Protein AF-A0A166T3J0-F1 (afdb_monomer_lite)

Structure (mmCIF, N/CA/C/O backbone):
data_AF-A0A166T3J0-F1
#
_entry.id   AF-A0A166T3J0-F1
#
loop_
_atom_site.group_PDB
_atom_site.id
_atom_site.type_symbol
_atom_site.label_atom_id
_atom_site.label_alt_id
_atom_site.label_comp_id
_atom_site.label_asym_id
_atom_site.label_entity_id
_atom_site.label_seq_id
_atom_site.pdbx_PDB_ins_code
_atom_site.Cartn_x
_atom_site.Cartn_y
_atom_site.Cartn_z
_atom_site.occupancy
_atom_site.B_iso_or_equiv
_atom_site.auth_seq_id
_atom_site.auth_comp_id
_atom_site.auth_asym_id
_atom_site.auth_atom_id
_atom_site.pdbx_PDB_model_num
ATOM 1 N N . MET A 1 1 ? 32.969 18.635 9.266 1.00 43.31 1 MET A N 1
ATOM 2 C CA . MET A 1 1 ? 31.568 18.298 8.944 1.00 43.31 1 MET A CA 1
ATOM 3 C C . MET A 1 1 ? 30.805 18.310 10.250 1.00 43.31 1 MET A C 1
ATOM 5 O O . MET A 1 1 ? 31.279 17.689 11.194 1.00 43.31 1 MET A O 1
ATOM 9 N N . ALA A 1 2 ? 29.723 19.075 10.344 1.00 41.41 2 ALA A N 1
ATOM 10 C CA . ALA A 1 2 ? 28.859 19.039 11.518 1.00 41.41 2 ALA A CA 1
ATOM 11 C C . ALA A 1 2 ? 28.026 17.749 11.461 1.00 41.41 2 ALA A C 1
ATOM 13 O O . ALA A 1 2 ? 27.486 17.418 10.405 1.00 41.41 2 ALA A O 1
ATOM 14 N N . ALA A 1 3 ? 27.984 16.993 12.558 1.00 56.16 3 ALA A N 1
ATOM 15 C CA . ALA A 1 3 ? 27.123 15.824 12.662 1.00 56.16 3 ALA A CA 1
ATOM 16 C C . ALA A 1 3 ? 25.690 16.313 12.911 1.00 56.16 3 ALA A C 1
ATOM 18 O O . ALA A 1 3 ? 25.403 16.870 13.968 1.00 56.16 3 ALA A O 1
ATOM 19 N N . HIS A 1 4 ? 24.813 16.140 11.925 1.00 64.06 4 HIS A N 1
ATOM 20 C CA . HIS A 1 4 ? 23.382 16.389 12.060 1.00 64.06 4 HIS A CA 1
ATOM 21 C C . HIS A 1 4 ? 22.681 15.031 12.139 1.00 64.06 4 HIS A C 1
ATOM 23 O O . HIS A 1 4 ? 22.394 14.424 11.113 1.00 64.06 4 HIS A O 1
ATOM 29 N N . SER A 1 5 ? 22.469 14.525 13.355 1.00 60.34 5 SER A N 1
ATOM 30 C CA . SER A 1 5 ? 21.625 13.353 13.614 1.00 60.34 5 SER A CA 1
ATOM 31 C C . SER A 1 5 ? 20.429 13.782 14.457 1.00 60.34 5 SER A C 1
ATOM 33 O O . SER A 1 5 ? 20.613 14.370 15.526 1.00 60.34 5 SER A O 1
ATOM 35 N N . GLU A 1 6 ? 19.215 13.492 13.998 1.00 61.47 6 GLU A N 1
ATOM 36 C CA . GLU A 1 6 ? 17.994 13.753 14.759 1.00 61.47 6 GLU A CA 1
ATOM 37 C C . GLU A 1 6 ? 17.804 12.670 15.828 1.00 61.47 6 GLU A C 1
ATOM 39 O O . GLU A 1 6 ? 17.844 11.482 15.527 1.00 61.47 6 GLU A O 1
ATOM 44 N N 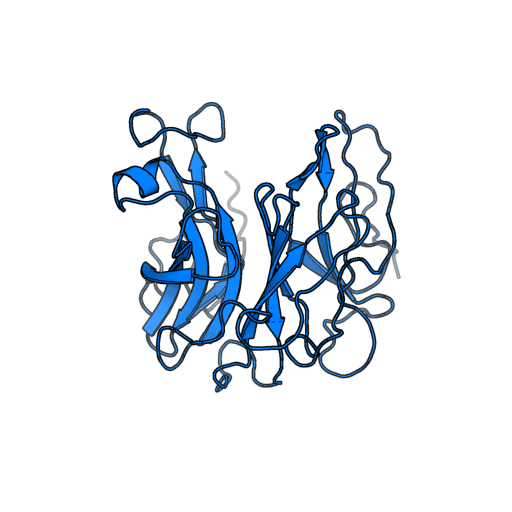. ILE A 1 7 ? 17.610 13.070 17.088 1.00 65.06 7 ILE A N 1
ATOM 45 C CA . ILE A 1 7 ? 17.487 12.141 18.233 1.00 65.06 7 ILE A CA 1
ATOM 46 C C . ILE A 1 7 ? 16.061 12.049 18.796 1.00 65.06 7 ILE A C 1
ATOM 48 O O . ILE A 1 7 ? 15.829 11.381 19.802 1.00 65.06 7 ILE A O 1
ATOM 52 N N . HIS A 1 8 ? 15.105 12.739 18.171 1.00 73.44 8 HIS A N 1
ATOM 53 C CA . HIS A 1 8 ? 13.709 12.803 18.622 1.00 73.44 8 HIS A CA 1
ATOM 54 C C . HIS A 1 8 ? 12.704 12.306 17.578 1.00 73.44 8 HIS A C 1
ATOM 56 O O . HIS A 1 8 ? 11.513 12.247 17.872 1.00 73.44 8 HIS A O 1
ATOM 62 N N . ASN A 1 9 ? 13.182 11.916 16.395 1.00 75.12 9 ASN A N 1
ATOM 63 C CA . ASN A 1 9 ? 12.365 11.403 15.304 1.00 75.12 9 ASN A CA 1
ATOM 64 C C . ASN A 1 9 ? 12.669 9.928 15.051 1.00 75.12 9 ASN A C 1
ATOM 66 O O . ASN A 1 9 ? 13.724 9.409 15.419 1.00 75.12 9 ASN A O 1
ATOM 70 N N . PHE A 1 10 ? 11.717 9.257 14.412 1.00 73.69 10 PHE A N 1
ATOM 71 C CA . PHE A 1 10 ? 11.919 7.910 13.912 1.00 73.69 10 PHE A CA 1
ATOM 72 C C . PHE A 1 10 ? 12.946 7.941 12.778 1.00 73.69 10 PHE A C 1
ATOM 74 O O . PHE A 1 10 ? 12.705 8.551 11.737 1.00 73.69 10 PHE A O 1
ATOM 81 N N . ILE A 1 11 ? 14.070 7.258 12.972 1.00 78.50 11 ILE A N 1
ATOM 82 C CA . ILE A 1 11 ? 15.118 7.106 11.967 1.00 78.50 11 ILE A CA 1
ATOM 83 C C . ILE A 1 11 ? 15.768 5.732 12.116 1.00 78.50 11 ILE A C 1
ATOM 85 O O . ILE A 1 11 ? 15.891 5.202 13.226 1.00 78.50 11 ILE A O 1
ATOM 89 N N . ALA A 1 12 ? 16.164 5.151 10.989 1.00 76.19 12 ALA A N 1
ATOM 90 C CA . ALA A 1 12 ? 16.927 3.924 10.925 1.00 76.19 12 ALA A CA 1
ATOM 91 C C . ALA A 1 12 ? 18.205 4.052 11.765 1.00 76.19 12 ALA A C 1
ATOM 93 O O . ALA A 1 12 ? 18.762 5.149 11.875 1.00 76.19 12 ALA A O 1
ATOM 94 N N . PRO A 1 13 ? 18.724 2.943 12.321 1.00 77.81 13 PRO A N 1
ATOM 95 C CA . PRO A 1 13 ? 19.975 2.973 13.076 1.00 77.81 13 PRO A CA 1
ATOM 96 C C . PRO A 1 13 ? 21.157 3.547 12.282 1.00 77.81 13 PRO A C 1
ATOM 98 O O . PRO A 1 13 ? 22.092 4.084 12.871 1.00 77.81 13 PRO A O 1
ATOM 101 N N . GLU A 1 14 ? 21.130 3.391 10.957 1.00 80.75 14 GLU A N 1
ATOM 102 C CA . GLU A 1 14 ? 22.138 3.843 10.002 1.00 80.75 14 GLU A CA 1
ATOM 103 C C . GLU A 1 14 ? 21.570 3.753 8.572 1.00 80.75 14 GLU A C 1
ATOM 105 O O . GLU A 1 14 ? 20.392 3.451 8.405 1.00 80.75 14 GLU A O 1
ATOM 110 N N . GLY A 1 15 ? 22.390 4.010 7.553 1.00 83.19 15 GLY A N 1
ATOM 111 C CA . GLY A 1 15 ? 22.077 3.687 6.159 1.00 83.19 15 GLY A CA 1
ATOM 112 C C . GLY A 1 15 ? 20.983 4.533 5.498 1.00 83.19 15 GLY A C 1
ATOM 113 O O . GLY A 1 15 ? 20.772 5.699 5.836 1.00 83.19 15 GLY A O 1
ATOM 114 N N . TRP A 1 16 ? 20.334 3.952 4.488 1.00 82.94 16 TRP A N 1
ATOM 115 C CA . TRP A 1 16 ? 19.323 4.598 3.655 1.00 82.94 16 TRP A CA 1
ATOM 116 C C . TRP A 1 16 ? 17.936 4.172 4.108 1.00 82.94 16 TRP A C 1
ATOM 118 O O . TRP A 1 16 ? 17.628 2.985 4.086 1.00 82.94 16 TRP A O 1
ATOM 128 N N . GLN A 1 17 ? 17.082 5.133 4.436 1.00 83.25 17 GLN A N 1
ATOM 129 C CA . GLN A 1 17 ? 15.675 4.910 4.744 1.00 83.25 17 GLN A CA 1
ATOM 130 C C . GLN A 1 17 ? 14.794 5.751 3.821 1.00 83.25 17 GLN A C 1
ATOM 132 O O . GLN A 1 17 ? 15.124 6.901 3.531 1.00 83.25 17 GLN A O 1
ATOM 137 N N . ASN A 1 18 ? 13.641 5.204 3.441 1.00 85.06 18 ASN A N 1
ATOM 138 C CA . ASN A 1 18 ? 12.547 5.963 2.840 1.00 85.06 18 ASN A CA 1
ATOM 139 C C . ASN A 1 18 ? 11.189 5.532 3.423 1.00 85.06 18 ASN A C 1
ATOM 141 O O . ASN A 1 18 ? 10.989 5.671 4.631 1.00 85.06 18 ASN A O 1
ATOM 145 N N . ASP A 1 19 ? 10.264 5.065 2.583 1.00 84.69 19 ASP A N 1
ATOM 146 C CA . ASP A 1 19 ? 8.836 4.947 2.866 1.00 84.69 19 ASP A CA 1
ATOM 147 C C . ASP A 1 19 ? 8.564 4.211 4.182 1.00 84.69 19 ASP A C 1
ATOM 149 O O . ASP A 1 19 ? 9.069 3.095 4.363 1.00 84.69 19 ASP A O 1
ATOM 153 N N . PRO A 1 20 ? 7.750 4.778 5.091 1.00 86.00 20 PRO A N 1
ATOM 154 C CA . PRO A 1 20 ? 7.140 3.985 6.144 1.00 86.00 20 PRO A CA 1
ATOM 155 C C . PRO A 1 20 ? 6.200 2.962 5.502 1.00 86.00 20 PRO A C 1
ATOM 157 O O . PRO A 1 20 ? 5.492 3.278 4.549 1.00 86.00 20 PRO A O 1
ATOM 160 N N . LYS A 1 21 ? 6.164 1.748 6.042 1.00 81.06 21 LYS A N 1
ATOM 161 C CA . LYS A 1 21 ? 5.290 0.676 5.560 1.00 81.06 21 LYS A CA 1
ATOM 162 C C . LYS A 1 21 ? 4.721 -0.128 6.718 1.00 81.06 21 LYS A C 1
ATOM 164 O O . LYS A 1 21 ? 5.228 -0.053 7.839 1.00 81.06 21 LYS A O 1
ATOM 169 N N . ALA A 1 22 ? 3.690 -0.926 6.440 1.00 82.50 22 ALA A N 1
ATOM 170 C CA . ALA A 1 22 ? 3.242 -2.009 7.318 1.00 82.50 22 ALA A CA 1
ATOM 171 C C . ALA A 1 22 ? 3.022 -1.606 8.790 1.00 82.50 22 ALA A C 1
ATOM 173 O O . ALA A 1 22 ? 3.333 -2.360 9.711 1.00 82.50 22 ALA A O 1
ATOM 174 N N . LEU A 1 23 ? 2.500 -0.401 9.020 1.00 84.25 23 LEU A N 1
ATOM 175 C CA . LEU A 1 23 ? 2.161 0.068 10.356 1.00 84.25 23 LEU A CA 1
ATOM 176 C C . LEU A 1 23 ? 0.935 -0.702 10.866 1.00 84.25 23 LEU A C 1
ATOM 178 O O . LEU A 1 23 ? -0.118 -0.662 10.232 1.00 84.25 23 LEU A O 1
ATOM 182 N N . TRP A 1 24 ? 1.032 -1.359 12.021 1.00 84.44 24 TRP A N 1
ATOM 183 C CA . TRP A 1 24 ? -0.136 -1.963 12.666 1.00 84.44 24 TRP A CA 1
ATOM 184 C C . TRP A 1 24 ? -0.027 -1.980 14.191 1.00 84.44 24 TRP A C 1
ATOM 186 O O . TRP A 1 24 ? 1.058 -1.937 14.766 1.00 84.44 24 TRP A O 1
ATOM 196 N N . GLN A 1 25 ? -1.168 -2.057 14.875 1.00 84.56 25 GLN A N 1
ATOM 197 C CA . GLN A 1 25 ? -1.206 -2.245 16.324 1.00 84.56 25 GLN A CA 1
ATOM 198 C C . GLN A 1 25 ? -1.252 -3.736 16.673 1.00 84.56 25 GLN A C 1
ATOM 200 O O . GLN A 1 25 ? -2.195 -4.431 16.297 1.00 84.56 25 GLN A O 1
ATOM 205 N N . LYS A 1 26 ? -0.248 -4.228 17.398 1.00 82.75 26 LYS A N 1
ATOM 206 C CA . LYS A 1 26 ? -0.155 -5.621 17.855 1.00 82.75 26 LYS A CA 1
ATOM 207 C C . LYS A 1 26 ? -1.166 -5.927 18.956 1.00 82.75 26 LYS A C 1
ATOM 209 O O . LYS A 1 26 ? -1.729 -5.024 19.580 1.00 82.75 26 LYS A O 1
ATOM 214 N N . SER A 1 27 ? -1.345 -7.215 19.245 1.00 86.69 27 SER A N 1
ATOM 215 C CA . SER A 1 27 ? -2.259 -7.691 20.296 1.00 86.69 27 SER A CA 1
ATOM 216 C C . SER A 1 27 ? -1.926 -7.136 21.692 1.00 86.69 27 SER A C 1
ATOM 218 O O . SER A 1 27 ? -2.824 -6.859 22.487 1.00 86.69 27 SER A O 1
ATOM 220 N N . ASP A 1 28 ? -0.645 -6.876 21.970 1.00 82.19 28 ASP A N 1
ATOM 221 C CA . ASP A 1 28 ? -0.156 -6.234 23.202 1.00 82.19 28 ASP A CA 1
ATOM 222 C C . ASP A 1 28 ? -0.351 -4.703 23.238 1.00 82.19 28 ASP A C 1
ATOM 224 O O . ASP A 1 28 ? 0.157 -4.033 24.138 1.00 82.19 28 ASP A O 1
ATOM 228 N N . ARG A 1 29 ? -1.086 -4.145 22.266 1.00 81.69 29 ARG A N 1
ATOM 229 C CA . ARG A 1 29 ? -1.343 -2.712 22.041 1.00 81.69 29 ARG A CA 1
ATOM 230 C C . ARG A 1 29 ? -0.134 -1.883 21.637 1.00 81.69 29 ARG A C 1
ATOM 232 O O . ARG A 1 29 ? -0.306 -0.680 21.420 1.00 81.69 29 ARG A O 1
ATOM 239 N N . SER A 1 30 ? 1.049 -2.482 21.514 1.00 77.31 30 SER A N 1
ATOM 240 C CA . SER A 1 30 ? 2.185 -1.762 20.955 1.00 77.31 30 SER A CA 1
ATOM 241 C C . SER A 1 30 ? 2.078 -1.665 19.438 1.00 77.31 30 SER A C 1
ATOM 243 O O . SER A 1 30 ? 1.537 -2.557 18.787 1.00 77.31 30 SER A O 1
ATOM 245 N N . PHE A 1 31 ? 2.575 -0.575 18.865 1.00 77.62 31 PHE A N 1
ATOM 246 C CA . PHE A 1 31 ? 2.599 -0.420 17.412 1.00 77.62 31 PHE A CA 1
ATOM 247 C C . PHE A 1 31 ? 3.849 -1.036 16.834 1.00 77.62 31 PHE A C 1
ATOM 249 O O . PHE A 1 31 ? 4.928 -0.737 17.333 1.00 77.62 31 PHE A O 1
ATOM 256 N N . HIS A 1 32 ? 3.650 -1.833 15.792 1.00 77.06 32 HIS A N 1
ATOM 257 C CA . HIS A 1 32 ? 4.629 -2.305 14.834 1.00 77.06 32 HIS A CA 1
ATOM 258 C C . HIS A 1 32 ? 4.722 -1.288 13.698 1.00 77.06 32 HIS A C 1
ATOM 260 O O . HIS A 1 32 ? 3.696 -0.957 13.112 1.00 77.06 32 HIS A O 1
ATOM 266 N N . ALA A 1 33 ? 5.914 -0.786 13.387 1.00 78.81 33 ALA A N 1
ATOM 267 C CA . ALA A 1 33 ? 6.133 0.150 12.285 1.00 78.81 33 ALA A CA 1
ATOM 268 C C . ALA A 1 33 ? 7.356 -0.286 11.489 1.00 78.81 33 ALA A C 1
ATOM 270 O O . ALA A 1 33 ? 8.406 -0.477 12.096 1.00 78.81 33 ALA A O 1
ATOM 271 N N . TRP A 1 34 ? 7.220 -0.409 10.169 1.00 79.75 34 TRP A N 1
ATOM 272 C CA . TRP A 1 34 ? 8.328 -0.683 9.261 1.00 79.75 34 TRP A CA 1
ATOM 273 C C . TRP A 1 34 ? 8.657 0.519 8.396 1.00 79.75 34 TRP A C 1
ATOM 275 O O . TRP A 1 34 ? 7.903 1.485 8.295 1.00 79.75 34 TRP A O 1
ATOM 285 N N . TYR A 1 35 ? 9.804 0.419 7.744 1.00 81.44 35 TYR A N 1
ATOM 286 C CA . TYR A 1 35 ? 10.274 1.360 6.750 1.00 81.44 35 TYR A CA 1
ATOM 287 C C . TYR A 1 35 ? 11.087 0.607 5.702 1.00 81.44 35 TYR A C 1
ATOM 289 O O . TYR A 1 35 ? 11.631 -0.463 5.981 1.00 81.44 35 TYR A O 1
ATOM 297 N N . GLN A 1 36 ? 11.163 1.142 4.490 1.00 83.19 36 GLN A N 1
ATOM 298 C CA . GLN A 1 36 ? 12.124 0.660 3.507 1.00 83.19 36 GLN A CA 1
ATOM 299 C C . GLN A 1 36 ? 13.535 1.060 3.960 1.00 83.19 36 GLN A C 1
ATOM 301 O O . GLN A 1 36 ? 13.795 2.241 4.196 1.00 83.19 36 GLN A O 1
ATOM 306 N N . PHE A 1 37 ? 14.430 0.081 4.118 1.00 80.44 37 PHE A N 1
ATOM 307 C CA . PHE A 1 37 ? 15.748 0.284 4.720 1.00 80.44 37 PHE A CA 1
ATOM 308 C C . PHE A 1 37 ? 16.859 -0.442 3.964 1.00 80.44 37 PHE A C 1
ATOM 310 O O . PHE A 1 37 ? 16.816 -1.659 3.894 1.00 80.44 37 PHE A O 1
ATOM 317 N N . ASN A 1 38 ? 17.884 0.261 3.487 1.00 78.81 38 ASN A N 1
ATOM 318 C CA . ASN A 1 38 ? 19.094 -0.337 2.926 1.00 78.81 38 ASN A CA 1
ATOM 319 C C . ASN A 1 38 ? 20.296 -0.074 3.859 1.00 78.81 38 ASN A C 1
ATOM 321 O O . ASN A 1 38 ? 20.820 1.048 3.886 1.00 78.81 38 ASN A O 1
ATOM 325 N N . PRO A 1 39 ? 20.723 -1.077 4.646 1.00 77.06 39 PRO A N 1
ATOM 326 C CA . PRO A 1 39 ? 21.765 -0.920 5.651 1.00 77.06 39 PRO A CA 1
ATOM 327 C C . PRO A 1 39 ? 23.122 -0.731 4.988 1.00 77.06 39 PRO A C 1
ATOM 329 O O . PRO A 1 39 ? 23.385 -1.266 3.913 1.00 77.06 39 PRO A O 1
ATOM 332 N N . GLN A 1 40 ? 24.021 -0.022 5.659 1.00 81.44 40 GLN A N 1
ATOM 333 C CA . GLN A 1 40 ? 25.409 0.209 5.251 1.00 81.44 40 GLN A CA 1
ATOM 334 C C . GLN A 1 40 ? 25.567 0.953 3.917 1.00 81.44 40 GLN A C 1
ATOM 336 O O . GLN A 1 40 ? 26.663 1.020 3.358 1.00 81.44 40 GLN A O 1
ATOM 341 N N . HIS A 1 41 ? 24.489 1.556 3.420 1.00 79.25 41 HIS A N 1
ATOM 342 C CA . HIS A 1 41 ? 24.450 2.285 2.163 1.00 79.25 41 HIS A CA 1
ATOM 343 C C . HIS A 1 41 ? 23.675 3.584 2.337 1.00 79.25 41 HIS A C 1
ATOM 345 O O . HIS A 1 41 ? 22.737 3.655 3.112 1.00 79.25 41 HIS A O 1
ATOM 351 N N . THR A 1 42 ? 24.049 4.627 1.605 1.00 82.69 42 THR A N 1
ATOM 352 C CA . THR A 1 42 ? 23.431 5.964 1.709 1.00 82.69 42 THR A CA 1
ATOM 353 C C . THR A 1 42 ? 22.565 6.312 0.506 1.00 82.69 42 THR A C 1
ATOM 355 O O . THR A 1 42 ? 22.194 7.467 0.309 1.00 82.69 42 THR A O 1
ATOM 358 N N . GLN A 1 43 ? 22.300 5.329 -0.345 1.00 78.38 43 GLN A N 1
ATOM 359 C CA . GLN A 1 43 ? 21.511 5.472 -1.553 1.00 78.38 43 GLN A CA 1
ATOM 360 C C . GLN A 1 43 ? 20.505 4.338 -1.615 1.00 78.38 43 GLN A C 1
ATOM 362 O O . GLN A 1 43 ? 20.754 3.226 -1.132 1.00 78.38 43 GLN A O 1
ATOM 367 N N . TYR A 1 44 ? 19.409 4.611 -2.306 1.00 66.62 44 TYR A N 1
ATOM 368 C CA . TYR A 1 44 ? 18.591 3.555 -2.857 1.00 66.62 44 TYR A CA 1
ATOM 369 C C . TYR A 1 44 ? 19.459 2.711 -3.804 1.00 66.62 44 TYR A C 1
ATOM 371 O O . TYR A 1 44 ? 19.958 3.218 -4.811 1.00 66.62 44 TYR A O 1
ATOM 379 N N . ILE A 1 45 ? 19.705 1.439 -3.477 1.00 56.31 45 ILE A N 1
ATOM 380 C CA . ILE A 1 45 ? 20.499 0.563 -4.345 1.00 56.31 45 ILE A CA 1
ATOM 381 C C . ILE A 1 45 ? 19.576 -0.242 -5.240 1.00 56.31 45 ILE A C 1
ATOM 383 O O . ILE A 1 45 ? 18.903 -1.177 -4.819 1.00 56.31 45 ILE A O 1
ATOM 387 N N . HIS A 1 46 ? 19.666 0.064 -6.529 1.00 47.62 46 HIS A N 1
ATOM 388 C CA . HIS A 1 46 ? 19.425 -0.903 -7.582 1.00 47.62 46 HIS A CA 1
ATOM 389 C C . HIS A 1 46 ? 20.715 -1.731 -7.750 1.00 47.62 46 HIS A C 1
ATOM 391 O O . HIS A 1 46 ? 21.787 -1.159 -7.919 1.00 47.62 46 HIS A O 1
ATOM 397 N N . PHE A 1 47 ? 20.603 -3.063 -7.780 1.00 39.41 47 PHE A N 1
ATOM 398 C CA . PHE A 1 47 ? 21.664 -4.041 -8.097 1.00 39.41 47 PHE A CA 1
ATOM 399 C C . PHE A 1 47 ? 22.591 -4.511 -6.960 1.00 39.41 47 PHE A C 1
ATOM 401 O O . PHE A 1 47 ? 23.639 -3.943 -6.690 1.00 39.41 47 PHE A O 1
ATOM 408 N N . ARG A 1 48 ? 22.296 -5.748 -6.539 1.00 29.62 48 ARG A N 1
ATOM 409 C CA . ARG A 1 48 ? 23.180 -6.732 -5.895 1.00 29.62 48 ARG A CA 1
ATOM 410 C C . ARG A 1 48 ? 23.494 -6.463 -4.427 1.00 29.62 48 ARG A C 1
ATOM 412 O O . ARG A 1 48 ? 24.128 -5.489 -4.070 1.00 29.62 48 ARG A O 1
ATOM 419 N N . SER A 1 49 ? 23.147 -7.472 -3.631 1.00 26.95 49 SER A N 1
ATOM 420 C CA . SER A 1 49 ? 23.358 -7.609 -2.193 1.00 26.95 49 SER A CA 1
ATOM 421 C C . SER A 1 49 ? 22.485 -6.711 -1.328 1.00 26.95 49 SER A C 1
ATOM 423 O O . SER A 1 49 ? 22.618 -5.500 -1.331 1.00 26.95 49 SER A O 1
ATOM 425 N N . LYS A 1 50 ? 21.661 -7.361 -0.505 1.00 29.88 50 LYS A N 1
ATOM 426 C CA . LYS A 1 50 ? 21.565 -6.914 0.873 1.00 29.88 50 LYS A CA 1
ATOM 427 C C . LYS A 1 50 ? 20.420 -5.943 1.144 1.00 29.88 50 LYS A C 1
ATOM 429 O O . LYS A 1 50 ? 20.704 -4.782 1.358 1.00 29.88 50 LYS A O 1
ATOM 434 N N . LEU A 1 51 ? 19.208 -6.482 1.320 1.00 35.56 51 LEU A N 1
ATOM 435 C CA . LEU A 1 51 ? 18.310 -6.022 2.384 1.00 35.56 51 LEU A CA 1
ATOM 436 C C . LEU A 1 51 ? 17.589 -4.681 2.120 1.00 35.56 51 LEU A C 1
ATOM 438 O O . LEU A 1 51 ? 18.128 -3.622 2.388 1.00 35.56 51 LEU A O 1
ATOM 442 N N . ILE A 1 52 ? 16.324 -4.747 1.665 1.00 38.44 52 ILE A N 1
ATOM 443 C 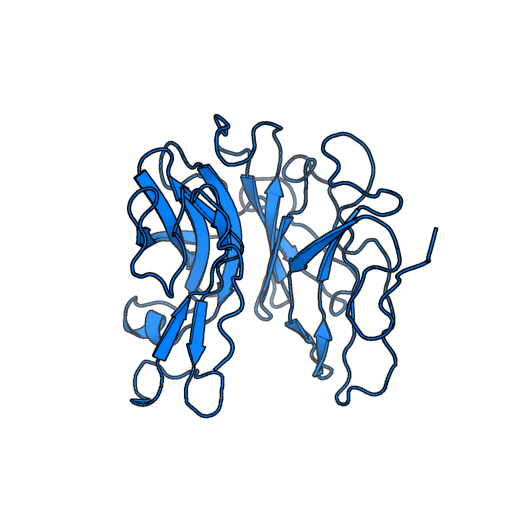CA . ILE A 1 52 ? 15.305 -3.893 2.288 1.00 38.44 52 ILE A CA 1
ATOM 444 C C . ILE A 1 52 ? 14.987 -4.601 3.593 1.00 38.44 52 ILE A C 1
ATOM 446 O O . ILE A 1 52 ? 14.418 -5.689 3.569 1.00 38.44 52 ILE A O 1
ATOM 450 N N . ILE A 1 53 ? 15.475 -4.055 4.692 1.00 35.97 53 ILE A N 1
ATOM 451 C CA . ILE A 1 53 ? 15.227 -4.576 6.026 1.00 35.97 53 ILE A CA 1
ATOM 452 C C . ILE A 1 53 ? 13.966 -3.957 6.572 1.00 35.97 53 ILE A C 1
ATOM 454 O O . ILE A 1 53 ? 13.700 -2.772 6.428 1.00 35.97 53 ILE A O 1
ATOM 458 N N . GLU A 1 54 ? 13.267 -4.758 7.334 1.00 35.00 54 GLU A N 1
ATOM 459 C CA . GLU A 1 54 ? 12.236 -4.315 8.235 1.00 35.00 54 GLU A CA 1
ATOM 460 C C . GLU A 1 54 ? 12.813 -4.050 9.621 1.00 35.00 54 GLU A C 1
ATOM 462 O O . GLU A 1 54 ? 13.295 -4.962 10.287 1.00 35.00 54 GLU A O 1
ATOM 467 N N . GLY A 1 55 ? 12.830 -2.784 10.034 1.00 34.16 55 GLY A N 1
ATOM 468 C CA . GLY A 1 55 ? 13.085 -2.433 11.425 1.00 34.16 55 GLY A CA 1
ATOM 469 C C . GLY A 1 55 ? 11.762 -2.392 12.172 1.00 34.16 55 GLY A C 1
ATOM 470 O O . GLY A 1 55 ? 10.941 -1.536 11.872 1.00 34.16 55 GLY A O 1
ATOM 471 N N . LEU A 1 56 ? 11.551 -3.297 13.126 1.00 36.81 56 LEU A N 1
ATOM 472 C CA . LEU A 1 56 ? 10.371 -3.325 13.993 1.00 36.81 56 LEU A CA 1
ATOM 473 C C . LEU A 1 56 ? 10.528 -2.322 15.144 1.00 36.81 56 LEU A C 1
ATOM 475 O O . LEU A 1 56 ? 11.495 -2.365 15.909 1.00 36.81 56 LEU A O 1
ATOM 479 N N . PHE A 1 57 ? 9.520 -1.466 15.303 1.00 41.31 57 PHE A N 1
ATOM 480 C CA . PHE A 1 57 ? 9.292 -0.675 16.512 1.00 41.31 57 PHE A CA 1
ATOM 481 C C . PHE A 1 57 ? 8.214 -1.328 17.368 1.00 41.31 57 PHE A C 1
ATOM 483 O O . PHE A 1 57 ? 7.257 -1.864 16.832 1.00 41.31 57 PHE A O 1
ATOM 490 N N . ARG A 1 58 ? 8.334 -1.244 18.697 1.00 35.44 58 ARG A N 1
ATOM 491 C CA . ARG A 1 58 ? 7.204 -1.411 19.623 1.00 35.44 58 ARG A CA 1
ATOM 492 C C . ARG A 1 58 ? 6.953 -0.079 20.308 1.00 35.44 58 ARG A C 1
ATOM 494 O O . ARG A 1 58 ? 7.712 0.298 21.195 1.00 35.44 58 ARG A O 1
ATOM 501 N N . VAL A 1 59 ? 5.890 0.628 19.935 1.00 35.97 59 VAL A N 1
ATOM 502 C CA . VAL A 1 59 ? 5.449 1.810 20.698 1.00 35.97 59 VAL A CA 1
ATOM 503 C C . VAL A 1 59 ? 4.463 1.354 21.766 1.00 35.97 59 VAL A C 1
ATOM 505 O O . VAL A 1 59 ? 3.296 1.135 21.459 1.00 35.97 59 VAL A O 1
ATOM 508 N N . GLY A 1 60 ? 4.920 1.167 23.007 1.00 28.95 60 GLY A N 1
ATOM 509 C CA . GLY A 1 60 ? 4.021 1.052 24.161 1.00 28.95 60 GLY A CA 1
ATOM 510 C C . GLY A 1 60 ? 3.270 2.367 24.393 1.00 28.95 60 GLY A C 1
ATOM 511 O O . GLY A 1 60 ? 3.757 3.431 24.011 1.00 28.95 60 GLY A O 1
ATOM 512 N N . GLN A 1 61 ? 2.074 2.316 24.993 1.00 33.25 61 GLN A N 1
ATOM 513 C CA . GLN A 1 61 ? 1.370 3.541 25.386 1.00 33.25 61 GLN A CA 1
ATOM 514 C C . GLN A 1 61 ? 2.309 4.415 26.229 1.00 33.25 61 GLN A C 1
ATOM 516 O O . GLN A 1 61 ? 2.900 3.928 27.188 1.00 33.25 61 GLN A O 1
ATOM 521 N N . HIS A 1 62 ? 2.381 5.697 25.865 1.00 32.91 62 HIS A N 1
ATOM 522 C CA . HIS A 1 62 ? 3.287 6.742 26.353 1.00 32.91 62 HIS A CA 1
ATOM 523 C C . HIS A 1 62 ? 4.627 6.841 25.606 1.00 32.91 62 HIS A C 1
ATOM 525 O O . HIS A 1 62 ? 5.512 5.999 25.726 1.00 32.91 62 HIS A O 1
ATOM 531 N N . LEU A 1 63 ? 4.774 7.969 24.899 1.00 41.88 63 LEU A N 1
ATOM 532 C CA . LEU A 1 63 ? 5.999 8.558 24.345 1.00 41.88 63 LEU A CA 1
ATOM 533 C C . LEU A 1 63 ? 7.039 8.854 25.451 1.00 41.88 63 LEU A C 1
ATOM 535 O O . LEU A 1 63 ? 7.436 9.994 25.650 1.00 41.88 63 LEU A O 1
ATOM 539 N N . ASN A 1 64 ? 7.476 7.835 26.191 1.00 38.28 64 ASN A N 1
ATOM 540 C CA . ASN A 1 64 ? 8.564 7.915 27.164 1.00 38.28 64 ASN A CA 1
ATOM 541 C C . ASN A 1 64 ? 9.732 7.025 26.712 1.00 38.28 64 ASN A C 1
ATOM 543 O O . ASN A 1 64 ? 10.106 6.047 27.354 1.00 38.28 64 ASN A O 1
ATOM 547 N N . GLY A 1 65 ? 10.315 7.401 25.573 1.00 40.62 65 GLY A N 1
ATOM 548 C CA . GLY A 1 65 ? 11.770 7.388 25.403 1.00 40.62 65 GLY A CA 1
ATOM 549 C C . GLY A 1 65 ? 12.498 6.050 25.254 1.00 40.62 65 GLY A C 1
ATOM 550 O O . GLY A 1 65 ? 13.718 6.053 25.374 1.00 40.62 65 GLY A O 1
ATOM 551 N N . SER A 1 66 ? 11.831 4.927 24.969 1.00 43.34 66 SER A N 1
ATOM 552 C CA . SER A 1 66 ? 12.548 3.697 24.588 1.00 43.34 66 SER A CA 1
ATOM 553 C C . SER A 1 66 ? 12.021 3.105 23.281 1.00 43.34 66 SER A C 1
ATOM 555 O O . SER A 1 66 ? 11.045 2.361 23.244 1.00 43.34 66 SER A O 1
ATOM 557 N N . CYS A 1 67 ? 12.699 3.442 22.184 1.00 48.47 67 CYS A N 1
ATOM 558 C CA . CYS A 1 67 ? 12.586 2.723 20.921 1.00 48.47 67 CYS A CA 1
ATOM 559 C C . CYS A 1 67 ? 13.521 1.513 20.999 1.00 48.47 67 CYS A C 1
ATOM 561 O O . CYS A 1 67 ? 14.733 1.676 21.130 1.00 48.47 67 CYS A O 1
ATOM 563 N N . THR A 1 68 ? 12.971 0.301 20.958 1.00 48.44 68 THR A N 1
ATOM 564 C CA . THR A 1 68 ? 13.785 -0.918 20.867 1.00 48.44 68 THR A CA 1
ATOM 565 C C . THR A 1 68 ? 13.780 -1.379 19.420 1.00 48.44 68 THR A C 1
ATOM 567 O O . THR A 1 68 ? 12.725 -1.746 18.909 1.00 48.44 68 THR A O 1
ATOM 570 N N . PHE A 1 69 ? 14.945 -1.343 18.773 1.00 52.56 69 PHE A N 1
ATOM 571 C CA . PHE A 1 69 ? 15.128 -1.903 17.439 1.00 52.56 69 PHE A CA 1
ATOM 572 C C . PHE A 1 69 ? 15.150 -3.423 17.546 1.00 52.56 69 PHE A C 1
ATOM 574 O O . PHE A 1 69 ? 16.067 -4.004 18.135 1.00 52.56 69 PHE A O 1
ATOM 581 N N . TYR A 1 70 ? 14.136 -4.069 16.987 1.00 50.44 70 TYR A N 1
ATOM 582 C CA . TYR A 1 70 ? 14.153 -5.510 16.806 1.00 50.44 70 TYR A CA 1
ATOM 583 C C . TYR A 1 70 ? 14.684 -5.814 15.406 1.00 50.44 70 TYR A C 1
ATOM 585 O O . TYR A 1 70 ? 14.342 -5.130 14.450 1.00 50.44 70 TYR A O 1
ATOM 593 N N . ARG A 1 71 ? 15.616 -6.772 15.382 1.00 55.34 71 ARG A N 1
ATOM 594 C CA . ARG A 1 71 ? 16.329 -7.392 14.256 1.00 55.34 71 ARG A CA 1
ATOM 595 C C . ARG A 1 71 ? 16.161 -6.783 12.868 1.00 55.34 71 ARG A C 1
ATOM 597 O O . ARG A 1 71 ? 15.085 -6.701 12.304 1.00 55.34 71 ARG A O 1
ATOM 604 N N . LEU A 1 72 ? 17.313 -6.568 12.255 1.00 54.12 72 LEU A N 1
ATOM 605 C CA . LEU A 1 72 ? 17.448 -5.992 10.941 1.00 54.12 72 LEU A CA 1
ATOM 606 C C . LEU A 1 72 ? 17.145 -6.965 9.778 1.00 54.12 72 LEU A C 1
ATOM 608 O O . LEU A 1 72 ? 17.855 -6.893 8.801 1.00 54.12 72 LEU A O 1
ATOM 612 N N . ASP A 1 73 ? 16.152 -7.861 9.821 1.00 58.12 73 ASP A N 1
ATOM 613 C CA . ASP A 1 73 ? 15.931 -8.850 8.738 1.00 58.12 73 ASP A CA 1
ATOM 614 C C . ASP A 1 73 ? 14.529 -9.516 8.785 1.00 58.12 73 ASP A C 1
ATOM 616 O O . ASP A 1 73 ? 14.445 -10.739 8.786 1.00 58.12 73 ASP A O 1
ATOM 620 N N . GLU A 1 74 ? 13.403 -8.800 8.908 1.00 70.44 74 GLU A N 1
ATOM 621 C CA . GLU A 1 74 ? 12.095 -9.488 9.089 1.00 70.44 74 GLU A CA 1
ATOM 622 C C . GLU A 1 74 ? 11.459 -9.986 7.766 1.00 70.44 74 GLU A C 1
ATOM 624 O O . GLU A 1 74 ? 10.945 -11.109 7.717 1.00 70.44 74 GLU A O 1
ATOM 629 N N . LEU A 1 75 ? 11.610 -9.235 6.668 1.00 80.56 75 LEU A N 1
ATOM 630 C CA . LEU A 1 75 ? 11.241 -9.609 5.296 1.00 80.56 75 LEU A CA 1
ATOM 631 C C . LEU A 1 75 ? 12.198 -8.916 4.319 1.00 80.56 75 LEU A C 1
ATOM 633 O O . LEU A 1 75 ? 12.290 -7.695 4.263 1.00 80.56 75 LEU A O 1
ATOM 637 N N . TRP A 1 76 ? 12.902 -9.704 3.513 1.00 82.81 76 TRP A N 1
ATOM 638 C CA . TRP A 1 76 ? 13.922 -9.216 2.581 1.00 82.81 76 TRP A CA 1
ATOM 639 C C . TRP A 1 76 ? 13.795 -9.918 1.226 1.00 82.81 76 TRP A C 1
ATOM 641 O O . TRP A 1 76 ? 13.208 -11.003 1.172 1.00 82.81 76 TRP A O 1
ATOM 651 N N . PRO A 1 77 ? 14.350 -9.372 0.127 1.00 88.38 77 PRO A N 1
ATOM 652 C CA . PRO A 1 77 ? 14.398 -10.056 -1.168 1.00 88.38 77 PRO A CA 1
ATOM 653 C C . PRO A 1 77 ? 14.992 -11.466 -1.047 1.00 88.38 77 PRO A C 1
ATOM 655 O O . PRO A 1 77 ? 16.152 -11.633 -0.666 1.00 88.38 77 PRO A O 1
ATOM 658 N N . SER A 1 78 ? 14.198 -12.497 -1.338 1.00 90.44 78 SER A N 1
ATOM 659 C CA . SER A 1 78 ? 14.611 -13.896 -1.123 1.00 90.44 78 SER A CA 1
ATOM 660 C C . SER A 1 78 ? 13.977 -14.903 -2.076 1.00 90.44 78 SER A C 1
ATOM 662 O O . SER A 1 78 ? 14.371 -16.069 -2.081 1.00 90.44 78 SER A O 1
ATOM 664 N N . GLN A 1 79 ? 13.023 -14.471 -2.896 1.00 93.88 79 GLN A N 1
ATOM 665 C CA . GLN A 1 79 ? 12.354 -15.291 -3.895 1.00 93.88 79 GLN A CA 1
ATOM 666 C C . GLN A 1 79 ? 12.485 -14.643 -5.266 1.00 93.88 79 GLN A C 1
ATOM 668 O O . GLN A 1 79 ? 12.694 -13.440 -5.375 1.00 93.88 79 GLN A O 1
ATOM 673 N N . ILE A 1 80 ? 12.336 -15.432 -6.333 1.00 92.75 80 ILE A N 1
ATOM 674 C CA . ILE A 1 80 ? 12.478 -14.908 -7.698 1.00 92.75 80 ILE A CA 1
ATOM 675 C C . ILE A 1 80 ? 11.525 -13.740 -7.969 1.00 92.75 80 ILE A C 1
ATOM 677 O O . ILE A 1 80 ? 11.915 -12.784 -8.623 1.00 92.75 80 ILE A O 1
ATOM 681 N N . TYR A 1 81 ? 10.314 -13.785 -7.416 1.00 94.12 81 TYR A N 1
ATOM 682 C CA . TYR A 1 81 ? 9.284 -12.776 -7.637 1.00 94.12 81 TYR A CA 1
ATOM 683 C C . TYR A 1 81 ? 9.527 -11.460 -6.874 1.00 94.12 81 TYR A C 1
ATOM 685 O O . TYR A 1 81 ? 8.913 -10.462 -7.223 1.00 94.12 81 TYR A O 1
ATOM 693 N N . ASP A 1 82 ? 10.410 -11.436 -5.865 1.00 93.31 82 ASP A N 1
ATOM 694 C CA . ASP A 1 82 ? 10.746 -10.232 -5.080 1.00 93.31 82 ASP A CA 1
ATOM 695 C C . ASP A 1 82 ? 12.244 -9.921 -5.018 1.00 93.31 82 ASP A C 1
ATOM 697 O O . ASP A 1 82 ? 12.693 -9.109 -4.209 1.00 93.31 82 ASP A O 1
ATOM 701 N N . ILE A 1 83 ? 13.040 -10.563 -5.874 1.00 89.06 83 ILE A N 1
ATOM 702 C CA . ILE A 1 83 ? 14.502 -10.505 -5.803 1.00 89.06 83 ILE A CA 1
ATOM 703 C C . ILE A 1 83 ? 15.064 -9.099 -6.050 1.00 89.06 83 ILE A C 1
ATOM 705 O O . ILE A 1 83 ? 16.218 -8.833 -5.705 1.00 89.06 83 ILE A O 1
ATOM 709 N N . ARG A 1 84 ? 14.285 -8.200 -6.664 1.00 86.56 84 ARG A N 1
ATOM 710 C CA . ARG A 1 84 ? 14.677 -6.798 -6.869 1.00 86.56 84 ARG A CA 1
ATOM 711 C C . ARG A 1 84 ? 14.273 -5.884 -5.735 1.00 86.56 84 ARG A C 1
ATOM 713 O O . ARG A 1 84 ? 14.869 -4.819 -5.612 1.00 86.56 84 ARG A O 1
ATOM 720 N N . GLY A 1 85 ? 13.335 -6.303 -4.902 1.00 85.50 85 GLY A N 1
ATOM 721 C CA . GLY A 1 85 ? 12.827 -5.466 -3.841 1.00 85.50 85 GLY A CA 1
ATOM 722 C C . GLY A 1 85 ? 11.556 -6.021 -3.226 1.00 85.50 85 GLY A C 1
ATOM 723 O O . GLY A 1 85 ? 10.688 -6.587 -3.892 1.00 85.50 85 GLY A O 1
ATOM 724 N N . VAL A 1 86 ? 11.468 -5.796 -1.923 1.00 89.88 86 VAL A N 1
ATOM 725 C CA . VAL A 1 86 ? 10.252 -5.904 -1.125 1.00 89.88 86 VAL A CA 1
ATOM 726 C C . VAL A 1 86 ? 9.844 -4.461 -0.845 1.00 89.88 86 VAL A C 1
ATOM 728 O O . VAL A 1 86 ? 10.381 -3.855 0.084 1.00 89.88 86 VAL A O 1
ATOM 731 N N . PHE A 1 87 ? 8.996 -3.874 -1.693 1.00 90.38 87 PHE A N 1
ATOM 732 C CA . PHE A 1 87 ? 8.605 -2.469 -1.514 1.00 90.38 87 PHE A CA 1
ATOM 733 C C . PHE A 1 87 ? 7.496 -2.352 -0.452 1.00 90.38 87 PHE A C 1
ATOM 735 O O . PHE A 1 87 ? 7.315 -3.245 0.386 1.00 90.38 87 PHE A O 1
ATOM 742 N N . ASP A 1 88 ? 6.789 -1.223 -0.462 1.00 88.50 88 ASP A N 1
ATOM 743 C CA . ASP A 1 88 ? 5.693 -0.919 0.447 1.00 88.50 88 ASP A CA 1
ATOM 744 C C . ASP A 1 88 ? 4.593 -1.994 0.411 1.00 88.50 88 ASP A C 1
ATOM 746 O O . ASP A 1 88 ? 4.419 -2.752 -0.557 1.00 88.50 88 ASP A O 1
ATOM 750 N N . GLY A 1 89 ? 3.874 -2.060 1.522 1.00 89.75 89 GLY A N 1
ATOM 751 C CA . GLY A 1 89 ? 2.804 -2.991 1.785 1.00 89.75 89 GLY A CA 1
ATOM 752 C C . GLY A 1 89 ? 2.116 -2.702 3.110 1.00 89.75 89 GLY A C 1
ATOM 753 O O . GLY A 1 89 ? 2.641 -2.013 3.986 1.00 89.75 89 GLY A O 1
ATOM 754 N N . THR A 1 90 ? 0.934 -3.282 3.274 1.00 90.50 90 THR A N 1
ATOM 755 C CA . THR A 1 90 ? 0.072 -3.063 4.440 1.00 90.50 90 THR A CA 1
ATOM 756 C C . THR A 1 90 ? -0.205 -4.367 5.162 1.00 90.50 90 THR A C 1
ATOM 758 O O . THR A 1 90 ? -0.433 -5.400 4.526 1.00 90.50 90 THR A O 1
ATOM 761 N N . VAL A 1 91 ? -0.219 -4.312 6.496 1.00 91.00 91 VAL A N 1
ATOM 762 C CA . VAL A 1 91 ? -0.589 -5.453 7.337 1.00 91.00 91 VAL A CA 1
ATOM 763 C C . VAL A 1 91 ? -2.056 -5.401 7.697 1.00 91.00 91 VAL A C 1
ATOM 765 O O . VAL A 1 91 ? -2.589 -4.359 8.067 1.00 91.00 91 VAL A O 1
ATOM 768 N N . PHE A 1 92 ? -2.690 -6.561 7.637 1.00 89.75 92 PHE A N 1
ATOM 769 C CA . PHE A 1 92 ? -4.051 -6.785 8.084 1.00 89.75 92 PHE A CA 1
ATOM 770 C C . PHE A 1 92 ? -4.081 -8.011 9.000 1.00 89.75 92 PHE A C 1
ATOM 772 O O . PHE A 1 92 ? -3.370 -8.993 8.781 1.00 89.75 92 PHE A O 1
ATOM 779 N N . GLN A 1 93 ? -4.857 -7.915 10.081 1.00 88.25 93 GLN A N 1
ATOM 780 C CA . GLN A 1 93 ? -4.801 -8.871 11.191 1.00 88.25 93 GLN A CA 1
ATOM 781 C C . GLN A 1 93 ? -5.485 -10.204 10.852 1.00 88.25 93 GLN A C 1
ATOM 783 O O . GLN A 1 93 ? -4.928 -11.261 11.134 1.00 88.25 93 GLN A O 1
ATOM 788 N N . ASP A 1 94 ? -6.636 -10.156 10.178 1.00 87.62 94 ASP A N 1
ATOM 789 C CA . ASP A 1 94 ? -7.412 -11.340 9.781 1.00 87.62 94 ASP A CA 1
ATOM 790 C C . ASP A 1 94 ? -6.922 -11.902 8.438 1.00 87.62 94 ASP A C 1
ATOM 792 O O . ASP A 1 94 ? -7.613 -11.860 7.415 1.00 87.62 94 ASP A O 1
ATOM 796 N N . GLY A 1 95 ? -5.669 -12.356 8.432 1.00 91.75 95 GLY A N 1
ATOM 797 C CA . GLY A 1 95 ? -4.942 -12.735 7.229 1.00 91.75 95 GLY A CA 1
ATOM 798 C C . GLY A 1 95 ? -4.912 -14.231 6.908 1.00 91.75 95 GLY A C 1
ATOM 799 O O . GLY A 1 95 ? -5.840 -14.994 7.189 1.00 91.75 95 GLY A O 1
ATOM 800 N N . PHE A 1 96 ? -3.826 -14.667 6.268 1.00 94.00 96 PHE A N 1
ATOM 801 C CA . PHE A 1 96 ? -3.617 -16.050 5.852 1.00 94.00 96 PHE A CA 1
ATOM 802 C C . PHE A 1 96 ? -3.628 -16.982 7.068 1.00 94.00 96 PHE A C 1
ATOM 804 O O . PHE A 1 96 ? -2.863 -16.797 8.013 1.00 94.00 96 PHE A O 1
ATOM 811 N N . ASN A 1 97 ? -4.511 -17.985 7.053 1.00 93.69 97 ASN A N 1
ATOM 812 C CA . ASN A 1 97 ? -4.763 -18.882 8.188 1.00 93.69 97 ASN A CA 1
ATOM 813 C C . ASN A 1 97 ? -5.098 -18.155 9.512 1.00 93.69 97 ASN A C 1
ATOM 815 O O . ASN A 1 97 ? -4.858 -18.704 10.584 1.00 93.69 97 ASN A O 1
ATOM 819 N N . GLY A 1 98 ? -5.656 -16.940 9.446 1.00 92.19 98 GLY A N 1
ATOM 820 C CA . GLY A 1 98 ? -6.014 -16.139 10.622 1.00 92.19 98 GLY A CA 1
ATOM 821 C C . GLY A 1 98 ? -4.835 -15.436 11.304 1.00 92.19 98 GLY A C 1
ATOM 822 O O . GLY A 1 98 ? -5.006 -14.899 12.394 1.00 92.19 98 GLY A O 1
ATOM 823 N N . TYR A 1 99 ? -3.649 -15.443 10.692 1.00 94.94 99 TYR A N 1
ATOM 824 C CA . TYR A 1 99 ? -2.477 -14.729 11.196 1.00 94.94 99 TYR A CA 1
ATOM 825 C C . TYR A 1 99 ? -2.361 -13.324 10.593 1.00 94.94 99 TYR A C 1
ATOM 827 O O . TYR A 1 99 ? -2.736 -13.139 9.426 1.00 94.94 99 TYR A O 1
ATOM 835 N N . PRO A 1 100 ? -1.744 -12.359 11.309 1.00 93.44 100 PRO A N 1
ATOM 836 C CA . PRO A 1 100 ? -1.372 -11.082 10.719 1.00 93.44 100 PRO A CA 1
ATOM 837 C C . PRO A 1 100 ? -0.559 -11.303 9.445 1.00 93.44 100 PRO A C 1
ATOM 839 O O . PRO A 1 100 ? 0.397 -12.083 9.412 1.00 93.44 100 PRO A O 1
ATOM 842 N N . THR A 1 101 ? -0.996 -10.655 8.374 1.00 94.44 101 THR A N 1
ATOM 843 C CA . THR A 1 101 ? -0.482 -10.866 7.023 1.00 94.44 101 THR A CA 1
ATOM 844 C C . THR A 1 101 ? -0.180 -9.525 6.390 1.00 94.44 101 THR A C 1
ATOM 846 O O . THR A 1 101 ? -1.003 -8.616 6.452 1.00 94.44 101 THR A O 1
ATOM 849 N N . ILE A 1 102 ? 0.990 -9.402 5.773 1.00 93.50 102 ILE A N 1
ATOM 850 C CA . ILE A 1 102 ? 1.323 -8.283 4.904 1.00 93.50 102 ILE A CA 1
ATOM 851 C C . ILE A 1 102 ? 0.959 -8.646 3.469 1.00 93.50 102 ILE A C 1
ATOM 853 O O . ILE A 1 102 ? 1.300 -9.734 3.008 1.00 93.50 102 ILE A O 1
ATOM 857 N N . LEU A 1 103 ? 0.312 -7.726 2.758 1.00 94.94 103 LEU A N 1
ATOM 858 C CA . LEU A 1 103 ? 0.318 -7.676 1.296 1.00 94.94 103 LEU A CA 1
ATOM 859 C C . LEU A 1 103 ? 1.336 -6.610 0.887 1.00 94.94 103 LEU A C 1
ATOM 861 O O . LEU A 1 103 ? 1.212 -5.471 1.329 1.00 94.94 103 LEU A O 1
ATOM 865 N N . TYR A 1 104 ? 2.345 -6.974 0.097 1.00 94.00 104 TYR A N 1
ATOM 866 C CA . TYR A 1 104 ? 3.449 -6.092 -0.296 1.00 94.00 104 TYR A CA 1
ATOM 867 C C . TYR A 1 104 ? 3.750 -6.188 -1.785 1.00 94.00 104 TYR A C 1
ATOM 869 O O . TYR A 1 104 ? 3.461 -7.203 -2.422 1.00 94.00 104 TYR A O 1
ATOM 877 N N . THR A 1 105 ? 4.401 -5.156 -2.319 1.00 94.06 105 THR A N 1
ATOM 878 C CA . THR A 1 105 ? 4.890 -5.201 -3.700 1.00 94.06 105 THR A CA 1
ATOM 879 C C . THR A 1 105 ? 6.182 -6.006 -3.777 1.00 94.06 105 THR A C 1
ATOM 881 O O . THR A 1 105 ? 7.209 -5.645 -3.198 1.00 94.06 105 THR A O 1
ATOM 884 N N . SER A 1 106 ? 6.144 -7.089 -4.536 1.00 93.50 106 SER A N 1
ATOM 885 C CA . SER A 1 106 ? 7.286 -7.906 -4.904 1.00 93.50 106 SER A CA 1
ATOM 886 C C . SER A 1 106 ? 7.775 -7.564 -6.309 1.00 93.50 106 SER A C 1
ATOM 888 O O . SER A 1 106 ? 7.005 -7.666 -7.270 1.00 93.50 106 SER A O 1
ATOM 890 N N . THR A 1 107 ? 9.048 -7.170 -6.433 1.00 91.81 107 THR A N 1
ATOM 891 C CA . THR A 1 107 ? 9.612 -6.707 -7.709 1.00 91.81 107 THR A CA 1
ATOM 892 C C . THR A 1 107 ? 10.653 -7.659 -8.312 1.00 91.81 107 THR A C 1
ATOM 894 O O . THR A 1 107 ? 11.470 -8.266 -7.608 1.00 91.81 107 THR A O 1
ATOM 897 N N . TYR A 1 108 ? 10.648 -7.778 -9.649 1.00 86.81 108 TYR A N 1
ATOM 898 C CA . TYR A 1 108 ? 11.489 -8.729 -10.398 1.00 86.81 108 TYR A CA 1
ATOM 899 C C . TYR A 1 108 ? 12.410 -8.113 -11.468 1.00 86.81 108 TYR A C 1
ATOM 901 O O . TYR A 1 108 ? 13.565 -8.542 -11.603 1.00 86.81 108 TYR A O 1
ATOM 909 N N . THR A 1 109 ? 11.949 -7.130 -12.250 1.00 77.75 109 THR A N 1
ATOM 910 C CA . THR A 1 109 ? 12.751 -6.553 -13.351 1.00 77.75 109 THR A CA 1
ATOM 911 C C . THR A 1 109 ? 13.393 -5.212 -12.977 1.00 77.75 109 THR A C 1
ATOM 913 O O . THR A 1 109 ? 13.289 -4.754 -11.845 1.00 77.75 109 THR A O 1
ATOM 916 N N . ILE A 1 110 ? 14.143 -4.622 -13.917 1.00 69.00 110 ILE A N 1
ATOM 917 C CA . ILE A 1 110 ? 14.928 -3.391 -13.714 1.00 69.00 110 ILE A CA 1
ATOM 918 C C . ILE A 1 110 ? 14.297 -2.140 -14.332 1.00 69.00 110 ILE A C 1
ATOM 920 O O . ILE A 1 110 ? 14.746 -1.036 -14.044 1.00 69.00 110 ILE A O 1
ATOM 924 N N . ALA A 1 111 ? 13.300 -2.305 -15.204 1.00 73.12 111 ALA A N 1
ATOM 925 C CA . ALA A 1 111 ? 12.565 -1.197 -15.802 1.00 73.12 111 ALA A CA 1
ATOM 926 C C . ALA A 1 111 ? 11.317 -0.967 -14.950 1.00 73.12 111 ALA A C 1
ATOM 928 O O . ALA A 1 111 ? 10.294 -1.599 -15.194 1.00 73.12 111 ALA A O 1
ATOM 929 N N . LEU A 1 112 ? 11.469 -0.152 -13.907 1.00 77.00 112 LEU A N 1
ATOM 930 C CA . LEU A 1 112 ? 10.431 0.149 -12.928 1.00 77.00 112 LEU A CA 1
ATOM 931 C C . LEU A 1 112 ? 10.210 1.659 -12.864 1.00 77.00 112 LEU A C 1
ATOM 933 O O . LEU A 1 112 ? 11.183 2.416 -12.796 1.00 77.00 112 LEU A O 1
ATOM 937 N N . GLY A 1 113 ? 8.943 2.070 -12.836 1.00 72.75 113 GLY A N 1
ATOM 938 C CA . GLY A 1 113 ? 8.544 3.447 -12.560 1.00 72.75 113 GLY A CA 1
ATOM 939 C C . GLY A 1 113 ? 8.339 4.342 -13.784 1.00 72.75 113 GLY A C 1
ATOM 940 O O . GLY A 1 113 ? 8.482 3.942 -14.945 1.00 72.75 113 GLY A O 1
ATOM 941 N N . VAL A 1 114 ? 7.988 5.597 -13.492 1.00 74.00 114 VAL A N 1
ATOM 942 C CA . VAL A 1 114 ? 7.591 6.610 -14.476 1.00 74.00 114 VAL A CA 1
ATOM 943 C C . VAL A 1 114 ? 8.674 6.833 -15.530 1.00 74.00 114 VAL A C 1
ATOM 945 O O . VAL A 1 114 ? 9.854 6.989 -15.228 1.00 74.00 114 VAL A O 1
ATOM 948 N N . GLY A 1 115 ? 8.258 6.892 -16.798 1.00 74.12 115 GLY A N 1
ATOM 949 C CA . GLY A 1 115 ? 9.164 7.115 -17.927 1.00 74.12 115 GLY A CA 1
ATOM 950 C C . GLY A 1 115 ? 9.961 5.875 -18.338 1.00 74.12 115 GLY A C 1
ATOM 951 O O . GLY A 1 115 ? 10.720 5.933 -19.307 1.00 74.12 115 GLY A O 1
ATOM 952 N N . THR A 1 116 ? 9.770 4.743 -17.656 1.00 75.12 116 THR A N 1
ATOM 953 C CA . THR A 1 116 ? 10.258 3.441 -18.109 1.00 75.12 116 THR A CA 1
ATOM 954 C C . THR A 1 116 ? 9.155 2.699 -18.867 1.00 75.12 116 THR A C 1
ATOM 956 O O . THR A 1 116 ? 7.968 2.869 -18.599 1.00 75.12 116 THR A O 1
ATOM 959 N N . ARG A 1 117 ? 9.529 1.859 -19.841 1.00 78.56 117 ARG A N 1
ATOM 960 C CA . ARG A 1 117 ? 8.606 0.860 -20.403 1.00 78.56 117 ARG A CA 1
ATOM 961 C C . ARG A 1 117 ? 8.551 -0.325 -19.450 1.00 78.56 117 ARG A C 1
ATOM 963 O O . ARG A 1 117 ? 9.232 -1.327 -19.680 1.00 78.56 117 ARG A O 1
ATOM 970 N N . GLU A 1 118 ? 7.796 -0.171 -18.370 1.00 82.25 118 GLU A N 1
ATOM 971 C CA . GLU A 1 118 ? 7.620 -1.245 -17.404 1.00 82.25 118 GLU A CA 1
ATOM 972 C C . GLU A 1 118 ? 7.022 -2.482 -18.087 1.00 82.25 118 GLU A C 1
ATOM 974 O O . GLU A 1 118 ? 6.109 -2.407 -18.915 1.00 82.25 118 GLU A O 1
ATOM 979 N N . ILE A 1 119 ? 7.590 -3.644 -17.774 1.00 84.56 119 ILE A N 1
ATOM 980 C CA . ILE A 1 119 ? 7.158 -4.920 -18.340 1.00 84.56 119 ILE A CA 1
ATOM 981 C C . ILE A 1 119 ? 6.122 -5.528 -17.386 1.00 84.56 119 ILE A C 1
ATOM 983 O O . ILE A 1 119 ? 6.401 -5.603 -16.189 1.00 84.56 119 ILE A O 1
ATOM 987 N N . PRO A 1 120 ? 4.963 -6.022 -17.858 1.00 86.94 120 PRO A N 1
ATOM 988 C CA . PRO A 1 120 ? 4.017 -6.726 -16.995 1.00 86.94 120 PRO A CA 1
ATOM 989 C C . PRO A 1 120 ? 4.691 -7.832 -16.168 1.00 86.94 120 PRO A C 1
ATOM 991 O O . PRO A 1 120 ? 5.476 -8.621 -16.697 1.00 86.94 120 PRO A O 1
ATOM 994 N N . GLY A 1 121 ? 4.390 -7.876 -14.868 1.00 88.25 121 GLY A N 1
ATOM 995 C CA . GLY A 1 121 ? 5.038 -8.775 -13.907 1.00 88.25 121 GLY A CA 1
ATOM 996 C C . GLY A 1 121 ? 6.345 -8.242 -13.306 1.00 88.25 121 GLY A C 1
ATOM 997 O O . GLY A 1 121 ? 6.980 -8.953 -12.530 1.00 88.25 121 GLY A O 1
ATOM 998 N N . SER A 1 122 ? 6.759 -7.015 -13.644 1.00 90.00 122 SER A N 1
ATOM 999 C CA . SER A 1 122 ? 7.899 -6.357 -12.990 1.00 90.00 122 SER A CA 1
ATOM 1000 C C . SER A 1 122 ? 7.580 -5.972 -11.556 1.00 90.00 122 SER A C 1
ATOM 1002 O O . SER A 1 122 ? 8.398 -6.243 -10.678 1.00 90.00 122 SER A O 1
ATOM 1004 N N . GLU A 1 123 ? 6.390 -5.418 -11.332 1.00 92.19 123 GLU A N 1
ATOM 1005 C CA . GLU A 1 123 ? 5.783 -5.220 -10.021 1.00 92.19 123 GLU A CA 1
ATOM 1006 C C . GLU A 1 123 ? 4.588 -6.175 -9.888 1.00 92.19 123 GLU A C 1
ATOM 1008 O O . GLU A 1 123 ? 3.750 -6.303 -10.783 1.00 92.19 123 GLU A O 1
ATOM 1013 N N . THR A 1 124 ? 4.547 -6.919 -8.789 1.00 94.69 124 THR A N 1
ATOM 1014 C CA . THR A 1 124 ? 3.475 -7.861 -8.441 1.00 94.69 124 THR A CA 1
ATOM 1015 C C . THR A 1 124 ? 3.175 -7.727 -6.954 1.00 94.69 124 THR A C 1
ATOM 1017 O O . THR A 1 124 ? 3.983 -7.160 -6.229 1.00 94.69 124 THR A O 1
ATOM 1020 N N . GLN A 1 125 ? 2.047 -8.245 -6.472 1.00 95.88 125 GLN A N 1
ATOM 1021 C CA . GLN A 1 125 ? 1.689 -8.188 -5.053 1.00 95.88 125 GLN A CA 1
ATOM 1022 C C . GLN A 1 125 ? 1.762 -9.587 -4.447 1.00 95.88 125 GLN A C 1
ATOM 1024 O O . GLN A 1 125 ? 1.113 -10.519 -4.932 1.00 95.88 125 GLN A O 1
ATOM 1029 N N . SER A 1 126 ? 2.552 -9.734 -3.392 1.00 96.88 126 SER A N 1
ATOM 1030 C CA . SER A 1 126 ? 2.783 -10.983 -2.668 1.00 96.88 126 SER A CA 1
ATOM 1031 C C . SER A 1 126 ? 2.350 -10.845 -1.218 1.00 96.88 126 SER A C 1
ATOM 1033 O O . SER A 1 126 ? 2.291 -9.739 -0.686 1.00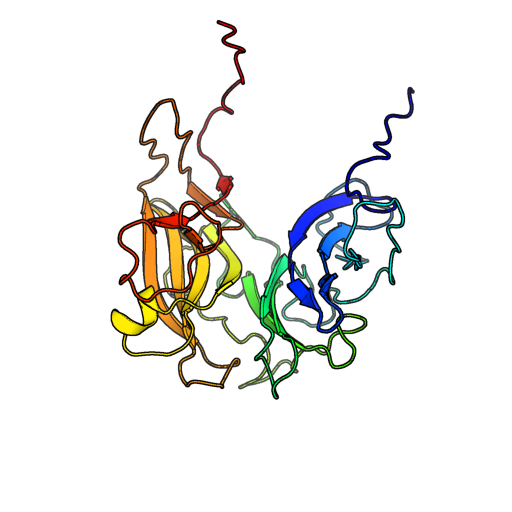 96.88 126 SER A O 1
ATOM 1035 N N . ILE A 1 127 ? 2.075 -11.973 -0.564 1.00 96.44 127 ILE A N 1
ATOM 1036 C CA . ILE A 1 127 ? 1.790 -11.997 0.869 1.00 96.44 127 ILE A CA 1
ATOM 1037 C C . ILE A 1 127 ? 2.857 -12.734 1.671 1.00 96.44 127 ILE A C 1
ATOM 1039 O O . ILE A 1 127 ? 3.478 -13.697 1.207 1.00 96.44 127 ILE A O 1
ATOM 1043 N N . ALA A 1 128 ? 3.032 -12.297 2.910 1.00 96.12 128 ALA A N 1
ATOM 1044 C CA . ALA A 1 128 ? 3.727 -13.038 3.950 1.00 96.12 128 ALA A CA 1
ATOM 1045 C C . ALA A 1 128 ? 2.925 -12.937 5.248 1.00 96.12 128 ALA A C 1
ATOM 1047 O O . ALA A 1 128 ? 2.234 -11.945 5.464 1.00 96.12 128 ALA A O 1
ATOM 1048 N N . TYR A 1 129 ? 3.007 -13.944 6.111 1.00 95.56 129 TYR A N 1
ATOM 1049 C CA . TYR A 1 129 ? 2.307 -13.950 7.397 1.00 95.56 129 TYR A CA 1
ATOM 1050 C C . TYR A 1 129 ? 3.278 -14.170 8.555 1.00 95.56 129 TYR A C 1
ATOM 1052 O O . TYR A 1 129 ? 4.330 -14.788 8.379 1.00 95.56 129 TYR A O 1
ATOM 1060 N N . THR A 1 130 ? 2.921 -13.677 9.737 1.00 92.69 130 THR A N 1
ATOM 1061 C CA . THR A 1 130 ? 3.706 -13.838 10.967 1.00 92.69 130 THR A CA 1
ATOM 1062 C C . THR A 1 130 ? 2.928 -14.649 11.998 1.00 92.69 130 THR A C 1
ATOM 1064 O O . THR A 1 130 ? 1.739 -14.434 12.218 1.00 92.69 130 THR A O 1
ATOM 1067 N N . MET A 1 131 ? 3.607 -15.593 12.650 1.00 94.31 131 MET A N 1
ATOM 1068 C CA . MET A 1 131 ? 3.053 -16.361 13.777 1.00 94.31 131 MET A CA 1
ATOM 1069 C C . MET A 1 131 ? 3.605 -15.881 15.127 1.00 94.31 131 MET A C 1
ATOM 1071 O O . MET A 1 131 ? 3.289 -16.455 16.166 1.00 94.31 131 MET A O 1
ATOM 1075 N N . ASP A 1 132 ? 4.458 -14.858 15.110 1.00 89.69 132 ASP A N 1
ATOM 1076 C CA . ASP A 1 132 ? 5.253 -14.382 16.241 1.00 89.69 132 ASP A CA 1
ATOM 1077 C C . ASP A 1 132 ? 5.193 -12.852 16.386 1.00 89.69 132 ASP A C 1
ATOM 1079 O O . ASP A 1 132 ? 6.141 -12.218 16.854 1.00 89.69 132 ASP A O 1
ATOM 1083 N N . GLU A 1 133 ? 4.040 -12.264 16.035 1.00 85.75 133 GLU A N 1
ATOM 1084 C CA . GLU A 1 133 ? 3.729 -10.839 16.239 1.00 85.75 133 GLU A CA 1
ATOM 1085 C C . GLU A 1 133 ? 4.764 -9.909 15.583 1.00 85.75 133 GLU A C 1
ATOM 1087 O O . GLU A 1 133 ? 5.198 -8.914 16.171 1.00 85.75 133 GLU A O 1
ATOM 1092 N N . GLY A 1 134 ? 5.164 -10.264 14.362 1.00 82.06 134 GLY A N 1
ATOM 1093 C CA . GLY A 1 134 ? 6.047 -9.480 13.506 1.00 82.06 134 GLY A CA 1
ATOM 1094 C C . GLY A 1 134 ? 7.526 -9.837 13.602 1.00 82.06 134 GLY A C 1
ATOM 1095 O O . GLY A 1 134 ? 8.287 -9.338 12.787 1.00 82.06 134 GLY A O 1
ATOM 1096 N N . ALA A 1 135 ? 7.941 -10.709 14.529 1.00 79.50 135 ALA A N 1
ATOM 1097 C CA . ALA A 1 135 ? 9.359 -11.024 14.723 1.00 79.50 135 ALA A CA 1
ATOM 1098 C C . ALA A 1 135 ? 9.986 -11.843 13.575 1.00 79.50 135 ALA A C 1
ATOM 1100 O O . ALA A 1 135 ? 11.216 -11.860 13.439 1.00 79.50 135 ALA A O 1
ATOM 1101 N N . SER A 1 136 ? 9.170 -12.548 12.788 1.00 83.75 136 SER A N 1
ATOM 1102 C CA . SER A 1 136 ? 9.536 -13.175 11.520 1.00 83.75 136 SER A CA 1
ATOM 1103 C C . SER A 1 136 ? 8.330 -13.330 10.587 1.00 83.75 136 SER A C 1
ATOM 1105 O O . SER A 1 136 ? 7.176 -13.385 11.025 1.00 83.75 136 SER A O 1
ATOM 1107 N N . TRP A 1 137 ? 8.611 -13.431 9.283 1.00 89.69 137 TRP A N 1
ATOM 1108 C CA . TRP A 1 137 ? 7.589 -13.531 8.243 1.00 89.69 137 TRP A CA 1
ATOM 1109 C C . TRP A 1 137 ? 7.820 -14.691 7.295 1.00 89.69 137 TRP A C 1
ATOM 1111 O O . TRP A 1 137 ? 8.919 -14.930 6.793 1.00 89.69 137 TRP A O 1
ATOM 1121 N N . ILE A 1 138 ? 6.734 -15.401 7.010 1.00 95.44 138 ILE A N 1
ATOM 1122 C CA . ILE A 1 138 ? 6.720 -16.563 6.135 1.00 95.44 138 ILE A CA 1
ATOM 1123 C C . ILE A 1 138 ? 6.010 -16.173 4.845 1.00 95.44 138 ILE A C 1
ATOM 1125 O O . ILE A 1 138 ? 4.796 -15.969 4.813 1.00 95.44 138 ILE A O 1
ATOM 1129 N N . LYS A 1 139 ? 6.781 -16.078 3.761 1.00 97.25 139 LYS A N 1
ATOM 1130 C CA . LYS A 1 139 ? 6.253 -15.888 2.408 1.00 97.25 139 LYS A CA 1
ATOM 1131 C C . LYS A 1 139 ? 5.576 -17.166 1.918 1.00 97.25 139 LYS A C 1
ATOM 1133 O O . LYS A 1 139 ? 6.059 -18.268 2.184 1.00 97.25 139 LYS A O 1
ATOM 1138 N N . LEU A 1 140 ? 4.508 -17.034 1.133 1.00 97.81 140 LEU A N 1
ATOM 1139 C CA . LEU A 1 140 ? 3.992 -18.181 0.386 1.00 97.81 140 LEU A CA 1
ATOM 1140 C C . LEU A 1 140 ? 4.966 -18.604 -0.720 1.00 97.81 140 LEU A C 1
ATOM 1142 O O . LEU A 1 140 ? 5.680 -17.785 -1.295 1.00 97.81 140 LEU A O 1
ATOM 1146 N N . ASN A 1 141 ? 4.961 -19.899 -1.039 1.00 97.19 141 ASN A N 1
ATOM 1147 C CA . ASN A 1 141 ? 5.799 -20.464 -2.097 1.00 97.19 141 ASN A CA 1
ATOM 1148 C C . ASN A 1 141 ? 5.447 -19.886 -3.475 1.00 97.19 141 ASN A C 1
ATOM 1150 O O . ASN A 1 141 ? 4.275 -19.637 -3.763 1.00 97.19 141 ASN A O 1
ATOM 1154 N N . PHE A 1 142 ? 6.450 -19.785 -4.349 1.00 97.19 142 PHE A N 1
ATOM 1155 C CA . PHE A 1 142 ? 6.265 -19.433 -5.756 1.00 97.19 142 PHE A CA 1
ATOM 1156 C C . PHE A 1 142 ? 5.629 -20.596 -6.532 1.00 97.19 142 PHE A C 1
ATOM 1158 O O . PHE A 1 142 ? 6.312 -21.558 -6.889 1.00 97.19 142 PHE A O 1
ATOM 1165 N N . ARG A 1 143 ? 4.308 -20.545 -6.726 1.00 94.25 143 ARG A N 1
ATOM 1166 C CA . ARG A 1 143 ? 3.512 -21.546 -7.458 1.00 94.25 143 ARG A CA 1
ATOM 1167 C C . ARG A 1 143 ? 2.100 -21.026 -7.723 1.00 94.25 143 ARG A C 1
ATOM 1169 O O . ARG A 1 143 ? 1.683 -20.033 -7.135 1.00 94.25 143 ARG A O 1
ATOM 1176 N N . GLU A 1 144 ? 1.334 -21.762 -8.522 1.00 92.44 144 GLU A N 1
ATOM 1177 C CA . GLU A 1 144 ? -0.108 -21.544 -8.654 1.00 92.44 144 GLU A CA 1
ATOM 1178 C C . GLU A 1 144 ? -0.811 -21.632 -7.284 1.00 92.44 144 GLU A C 1
ATOM 1180 O O . GLU A 1 144 ? -0.550 -22.542 -6.489 1.00 92.44 144 GLU A O 1
ATOM 1185 N N . GLY A 1 145 ? -1.652 -20.639 -6.979 1.00 89.88 145 GLY A N 1
ATOM 1186 C CA . GLY A 1 145 ? -2.288 -20.474 -5.665 1.00 89.88 145 GLY A CA 1
ATOM 1187 C C . GLY A 1 145 ? -1.342 -20.037 -4.532 1.00 89.88 145 GLY A C 1
ATOM 1188 O O . GLY A 1 145 ? -1.761 -20.007 -3.375 1.00 89.88 145 GLY A O 1
ATOM 1189 N N . GLY A 1 146 ? -0.074 -19.746 -4.839 1.00 96.25 146 GLY A N 1
ATOM 1190 C CA . GLY A 1 146 ? 0.915 -19.154 -3.937 1.00 96.25 146 GLY A CA 1
ATOM 1191 C C . GLY A 1 146 ? 1.232 -17.702 -4.305 1.00 96.25 146 GLY A C 1
ATOM 1192 O O . GLY A 1 146 ? 0.380 -16.993 -4.829 1.00 96.25 146 GLY A O 1
ATOM 1193 N N . ASN A 1 147 ? 2.459 -17.258 -4.026 1.00 98.19 147 ASN A N 1
ATOM 1194 C CA . ASN A 1 147 ? 2.915 -15.925 -4.425 1.00 98.19 147 ASN A CA 1
ATOM 1195 C C . ASN A 1 147 ? 3.405 -15.894 -5.882 1.00 98.19 147 ASN A C 1
ATOM 1197 O O . ASN A 1 147 ? 3.943 -16.903 -6.353 1.00 98.19 147 ASN A O 1
ATOM 1201 N N . PRO A 1 148 ? 3.340 -14.725 -6.548 1.00 97.44 148 PRO A N 1
ATOM 1202 C CA . PRO A 1 148 ? 2.561 -13.534 -6.168 1.00 97.44 148 PRO A CA 1
ATOM 1203 C C . PRO A 1 148 ? 1.042 -13.766 -6.284 1.00 97.44 148 PRO A C 1
ATOM 1205 O O . PRO A 1 148 ? 0.593 -14.490 -7.169 1.00 97.44 148 PRO A O 1
ATOM 1208 N N . VAL A 1 149 ? 0.247 -13.135 -5.413 1.00 96.00 149 VAL A N 1
ATOM 1209 C CA . VAL A 1 149 ? -1.225 -13.286 -5.365 1.00 96.00 149 VAL A CA 1
ATOM 1210 C C . VAL A 1 149 ? -1.969 -12.309 -6.282 1.00 96.00 149 VAL A C 1
ATOM 1212 O O . VAL A 1 149 ? -3.113 -12.563 -6.654 1.00 96.00 149 VAL A O 1
ATOM 1215 N N . ILE A 1 150 ? -1.328 -11.207 -6.685 1.00 94.88 150 ILE A N 1
ATOM 1216 C CA . ILE A 1 150 ? -1.819 -10.296 -7.728 1.00 94.88 150 ILE A CA 1
ATOM 1217 C C . ILE A 1 150 ? -0.662 -10.013 -8.685 1.00 94.88 150 ILE A C 1
ATOM 1219 O O . ILE A 1 150 ? 0.295 -9.331 -8.334 1.00 94.88 150 ILE A O 1
ATOM 1223 N N . TYR A 1 151 ? -0.732 -10.543 -9.901 1.00 93.19 151 TYR A N 1
ATOM 1224 C CA . TYR A 1 151 ? 0.358 -10.437 -10.883 1.00 93.19 151 TYR A CA 1
ATOM 1225 C C . TYR A 1 151 ? -0.108 -10.061 -12.288 1.00 93.19 151 TYR A C 1
ATOM 1227 O O . TYR A 1 151 ? 0.709 -9.739 -13.149 1.00 93.19 151 TYR A O 1
ATOM 1235 N N . VAL A 1 152 ? -1.417 -10.106 -12.532 1.00 90.38 152 VAL A N 1
ATOM 1236 C CA . VAL A 1 152 ? -2.006 -9.667 -13.793 1.00 90.38 152 VAL A CA 1
ATOM 1237 C C . VAL A 1 152 ? -2.316 -8.185 -13.666 1.00 90.38 152 VAL A C 1
ATOM 1239 O O . VAL A 1 152 ? -3.149 -7.796 -12.849 1.00 90.38 152 VAL A O 1
ATOM 1242 N N . SER A 1 153 ? -1.654 -7.367 -14.483 1.00 86.44 153 SER A N 1
ATOM 1243 C CA . SER A 1 153 ? -2.021 -5.960 -14.609 1.00 86.44 153 SER A CA 1
ATOM 1244 C C . SER A 1 153 ? -3.461 -5.856 -15.129 1.00 86.44 153 SER A C 1
ATOM 1246 O O . SER A 1 153 ? -3.777 -6.479 -16.147 1.00 86.44 153 SER A O 1
ATOM 1248 N N . PRO A 1 154 ? -4.340 -5.072 -14.485 1.00 87.88 154 PRO A N 1
ATOM 1249 C CA . PRO A 1 154 ? -5.734 -4.949 -14.905 1.00 87.88 154 PRO A CA 1
ATOM 1250 C C . PRO A 1 154 ? -5.895 -4.105 -16.176 1.00 87.88 154 PRO A C 1
ATOM 1252 O O . PRO A 1 154 ? -6.968 -4.084 -16.773 1.00 87.88 154 PRO A O 1
ATOM 1255 N N . MET A 1 155 ? -4.844 -3.385 -16.579 1.00 86.56 155 MET A N 1
ATOM 1256 C CA . MET A 1 155 ? -4.824 -2.494 -17.737 1.00 86.56 155 MET A CA 1
ATOM 1257 C C . MET A 1 155 ? -3.463 -2.557 -18.438 1.00 86.56 155 MET A C 1
ATOM 1259 O O . MET A 1 155 ? -2.454 -2.950 -17.849 1.00 86.56 155 MET A O 1
ATOM 1263 N N . ALA A 1 156 ? -3.425 -2.165 -19.709 1.00 85.31 156 ALA A N 1
ATOM 1264 C CA . ALA A 1 156 ? -2.169 -2.013 -20.435 1.00 85.31 156 ALA A CA 1
ATOM 1265 C C . ALA A 1 156 ? -1.456 -0.711 -20.035 1.00 85.31 156 ALA A C 1
ATOM 1267 O O . ALA A 1 156 ? -2.106 0.263 -19.661 1.00 85.31 156 ALA A O 1
ATOM 1268 N N . ASN A 1 157 ? -0.130 -0.695 -20.198 1.00 84.94 157 ASN A N 1
ATOM 1269 C CA . ASN A 1 157 ? 0.721 0.490 -20.056 1.00 84.94 157 ASN A CA 1
ATOM 1270 C C . ASN A 1 157 ? 0.585 1.187 -18.689 1.00 84.94 157 ASN A C 1
ATOM 1272 O O . ASN A 1 157 ? 0.331 2.385 -18.625 1.00 84.94 157 ASN A O 1
ATOM 1276 N N . LEU A 1 158 ? 0.722 0.450 -17.584 1.00 86.44 158 LEU A N 1
ATOM 1277 C CA . LEU A 1 158 ? 0.860 1.085 -16.270 1.00 86.44 158 LEU A CA 1
ATOM 1278 C C . LEU A 1 158 ? 2.232 1.775 -16.146 1.00 86.44 158 LEU A C 1
ATOM 1280 O O . LEU A 1 158 ? 3.228 1.238 -16.625 1.00 86.44 158 LEU A O 1
ATOM 1284 N N . THR A 1 159 ? 2.282 2.940 -15.495 1.00 85.62 159 THR A N 1
ATOM 1285 C CA . THR A 1 159 ? 3.521 3.628 -15.065 1.00 85.62 159 THR A CA 1
ATOM 1286 C C . THR A 1 159 ? 4.047 3.118 -13.723 1.00 85.62 159 THR A C 1
ATOM 1288 O O . THR A 1 159 ? 5.171 3.439 -13.334 1.00 85.62 159 THR A O 1
ATOM 1291 N N . GLY A 1 160 ? 3.230 2.337 -13.021 1.00 88.00 160 GLY A N 1
ATOM 1292 C CA . GLY A 1 160 ? 3.572 1.645 -11.789 1.00 88.00 160 GLY A CA 1
ATOM 1293 C C . GLY A 1 160 ? 2.421 0.761 -11.329 1.00 88.00 160 GLY A C 1
ATOM 1294 O O . GLY A 1 160 ? 1.261 1.077 -11.586 1.00 88.00 160 GLY A O 1
ATOM 1295 N N . PHE A 1 161 ? 2.728 -0.340 -10.654 1.00 91.88 161 PHE A N 1
ATOM 1296 C CA . PHE A 1 161 ? 1.776 -1.288 -10.086 1.00 91.88 161 PHE A CA 1
ATOM 1297 C C . PHE A 1 161 ? 2.227 -1.747 -8.692 1.00 91.88 161 PHE A C 1
ATOM 1299 O O . PHE A 1 161 ? 2.681 -2.878 -8.512 1.00 91.88 161 PHE A O 1
ATOM 1306 N N . ARG A 1 162 ? 2.119 -0.868 -7.686 1.00 91.81 162 ARG A N 1
ATOM 1307 C CA . ARG A 1 162 ? 2.771 -1.057 -6.377 1.00 91.81 162 ARG A CA 1
ATOM 1308 C C . ARG A 1 162 ? 1.990 -0.465 -5.199 1.00 91.81 162 ARG A C 1
ATOM 1310 O O . ARG A 1 162 ? 0.887 0.048 -5.345 1.00 91.81 162 ARG A O 1
ATOM 1317 N N . ASN A 1 163 ? 2.580 -0.552 -4.014 1.00 91.75 163 ASN A N 1
ATOM 1318 C CA . ASN A 1 163 ? 2.118 0.044 -2.759 1.00 91.75 163 ASN A CA 1
ATOM 1319 C C . ASN A 1 163 ? 0.671 -0.367 -2.399 1.00 91.75 163 ASN A C 1
ATOM 1321 O O . ASN A 1 163 ? -0.224 0.483 -2.331 1.00 91.75 163 ASN A O 1
ATOM 1325 N N . PRO A 1 164 ? 0.402 -1.677 -2.220 1.00 93.25 164 PRO A N 1
ATOM 1326 C CA . PRO A 1 164 ? -0.920 -2.161 -1.854 1.00 93.25 164 PRO A CA 1
ATOM 1327 C C . PRO A 1 164 ? -1.322 -1.676 -0.454 1.00 93.25 164 PRO A C 1
ATOM 1329 O O . PRO A 1 164 ? -0.620 -1.899 0.539 1.00 93.25 164 PRO A O 1
ATOM 1332 N N . TYR A 1 165 ? -2.506 -1.074 -0.373 1.00 92.44 165 TYR A N 1
ATOM 1333 C CA . TYR A 1 165 ? -3.135 -0.624 0.859 1.00 92.44 165 TYR A CA 1
ATOM 1334 C C . TYR A 1 165 ? -4.395 -1.430 1.173 1.00 92.44 165 TYR A C 1
ATOM 1336 O O . TYR A 1 165 ? -5.408 -1.369 0.468 1.00 92.44 165 TYR A O 1
ATOM 1344 N N . VAL A 1 166 ? -4.330 -2.204 2.255 1.00 91.00 166 VAL A N 1
ATOM 1345 C CA . VAL A 1 166 ? -5.425 -3.074 2.693 1.00 91.00 166 VAL A CA 1
ATOM 1346 C C . VAL A 1 166 ? -6.247 -2.391 3.769 1.00 91.00 166 VAL A C 1
ATOM 1348 O O . VAL A 1 166 ? -5.702 -1.968 4.783 1.00 91.00 166 VAL A O 1
ATOM 1351 N N . PHE A 1 167 ? -7.566 -2.319 3.574 1.00 89.19 167 PHE A N 1
ATOM 1352 C CA . PHE A 1 167 ? -8.468 -1.699 4.536 1.00 89.19 167 PHE A CA 1
ATOM 1353 C C . PHE A 1 167 ? -9.806 -2.437 4.656 1.00 89.19 167 PHE A C 1
ATOM 1355 O O . PHE A 1 167 ? -10.204 -3.279 3.850 1.00 89.19 167 PHE A O 1
ATOM 1362 N N . LEU A 1 168 ? -10.527 -2.130 5.726 1.00 87.00 168 LEU A N 1
ATOM 1363 C CA . LEU A 1 168 ? -11.917 -2.529 5.886 1.00 87.00 168 LEU A CA 1
ATOM 1364 C C . LEU A 1 168 ? -12.775 -1.284 5.720 1.00 87.00 168 LEU A C 1
ATOM 1366 O O . LEU A 1 168 ? -12.476 -0.240 6.290 1.00 87.00 168 LEU A O 1
ATOM 1370 N N . SER A 1 169 ? -13.847 -1.393 4.940 1.00 88.75 169 SER A N 1
ATOM 1371 C CA . SER A 1 169 ? -14.770 -0.284 4.727 1.00 88.75 169 SER A CA 1
ATOM 1372 C C . SER A 1 169 ? -16.205 -0.795 4.736 1.00 88.75 169 SER A C 1
ATOM 1374 O O . SER A 1 169 ? -16.673 -1.322 3.723 1.00 88.75 169 SER A O 1
ATOM 1376 N N . PRO A 1 170 ? -16.923 -0.652 5.864 1.00 88.25 170 PRO A N 1
ATOM 1377 C CA . PRO A 1 170 ? -18.364 -0.894 5.910 1.00 88.25 170 PRO A CA 1
ATOM 1378 C C . PRO A 1 170 ? -19.111 -0.039 4.878 1.00 88.25 170 PRO A C 1
ATOM 1380 O O . PRO A 1 170 ? -20.037 -0.521 4.229 1.00 88.25 170 PRO A O 1
ATOM 1383 N N . ARG A 1 171 ? -18.629 1.189 4.639 1.00 87.94 171 ARG A N 1
ATOM 1384 C CA . ARG A 1 171 ? -19.126 2.112 3.612 1.00 87.94 171 ARG A CA 1
ATOM 1385 C C . ARG A 1 171 ? -19.067 1.541 2.190 1.00 87.94 171 ARG A C 1
ATOM 1387 O O . ARG A 1 171 ? -20.039 1.641 1.442 1.00 87.94 171 ARG A O 1
ATOM 1394 N N . LEU A 1 172 ? -17.946 0.930 1.803 1.00 85.75 172 LEU A N 1
ATOM 1395 C CA . LEU A 1 172 ? -17.850 0.239 0.512 1.00 85.75 172 LEU A CA 1
ATOM 1396 C C . LEU A 1 172 ? -18.599 -1.095 0.527 1.00 85.75 172 LEU A C 1
ATOM 1398 O O . LEU A 1 172 ? -19.159 -1.478 -0.495 1.00 85.75 172 LEU A O 1
ATOM 1402 N N . GLY A 1 173 ? -18.666 -1.778 1.672 1.00 80.56 173 GLY A N 1
ATOM 1403 C CA . GLY A 1 173 ? -19.377 -3.049 1.811 1.00 80.56 173 GLY A CA 1
ATOM 1404 C C . GLY A 1 173 ? -20.875 -2.952 1.511 1.00 80.56 173 GLY A C 1
ATOM 1405 O O . GLY A 1 173 ? -21.422 -3.856 0.879 1.00 80.56 173 GLY A O 1
ATOM 1406 N N . THR A 1 174 ? -21.526 -1.845 1.886 1.00 75.31 174 THR A N 1
ATOM 1407 C CA . THR A 1 174 ? -22.933 -1.572 1.527 1.00 75.31 174 THR A CA 1
ATOM 1408 C C . THR A 1 174 ? -23.113 -1.220 0.054 1.00 75.31 174 THR A C 1
ATOM 1410 O O . THR A 1 174 ? -24.128 -1.567 -0.545 1.00 75.31 174 THR A O 1
ATOM 1413 N N . SER A 1 175 ? -22.122 -0.558 -0.544 1.00 71.94 175 SER A N 1
ATOM 1414 C CA . SER A 1 175 ? -22.169 -0.112 -1.942 1.00 71.94 175 SER A CA 1
ATOM 1415 C C . SER A 1 175 ? -21.786 -1.223 -2.931 1.00 71.94 175 SER A C 1
ATOM 1417 O O . SER A 1 175 ? -22.209 -1.208 -4.084 1.00 71.94 175 SER A O 1
ATOM 1419 N N . ILE A 1 176 ? -20.983 -2.196 -2.487 1.00 73.25 176 ILE A N 1
ATOM 1420 C CA . ILE A 1 176 ? -20.355 -3.230 -3.314 1.00 73.25 176 ILE A CA 1
ATOM 1421 C C . ILE A 1 176 ? -20.448 -4.585 -2.589 1.00 73.25 176 ILE A C 1
ATOM 1423 O O . ILE A 1 176 ? -19.417 -5.130 -2.203 1.00 73.25 176 ILE A O 1
ATOM 1427 N N . ASN A 1 177 ? -21.668 -5.119 -2.390 1.00 63.16 177 ASN A N 1
ATOM 1428 C CA . ASN A 1 177 ? -22.007 -6.440 -1.802 1.00 63.16 177 ASN A CA 1
ATOM 1429 C C . ASN A 1 177 ? -20.789 -7.352 -1.504 1.00 63.16 177 ASN A C 1
ATOM 1431 O O . ASN A 1 177 ? -20.448 -8.229 -2.309 1.00 63.16 177 ASN A O 1
ATOM 1435 N N . GLY A 1 178 ? -20.089 -7.118 -0.389 1.00 53.78 178 GLY A N 1
ATOM 1436 C CA . GLY A 1 178 ? -18.844 -7.820 -0.068 1.00 53.78 178 GLY A CA 1
ATOM 1437 C C . GLY A 1 178 ? -18.136 -7.298 1.184 1.00 53.78 178 GLY A C 1
ATOM 1438 O O . GLY A 1 178 ? -18.220 -6.126 1.531 1.00 53.78 178 GLY A O 1
ATOM 1439 N N . THR A 1 179 ? -17.430 -8.192 1.874 1.00 51.97 179 THR A N 1
ATOM 1440 C CA . THR A 1 179 ? -16.635 -7.910 3.081 1.00 51.97 179 THR A CA 1
ATOM 1441 C C . THR A 1 179 ? -15.161 -7.673 2.721 1.00 51.97 179 THR A C 1
ATOM 1443 O O . THR A 1 179 ? -14.588 -8.511 2.027 1.00 51.97 179 THR A O 1
ATOM 1446 N N . ALA A 1 180 ? -14.564 -6.600 3.266 1.00 51.94 180 ALA A N 1
ATOM 1447 C CA . ALA A 1 180 ? -13.179 -6.115 3.076 1.00 51.94 180 ALA A CA 1
ATOM 1448 C C . ALA A 1 180 ? -12.857 -5.565 1.669 1.00 51.94 180 ALA A C 1
ATOM 1450 O O . ALA A 1 180 ? -13.134 -6.221 0.674 1.00 51.94 180 ALA A O 1
ATOM 1451 N N . SER A 1 181 ? -12.274 -4.361 1.573 1.00 54.16 181 SER A N 1
ATOM 1452 C CA . SER A 1 181 ? -11.935 -3.691 0.299 1.00 54.16 181 SER A CA 1
ATOM 1453 C C . SER A 1 181 ? -10.452 -3.315 0.281 1.00 54.16 181 SER A C 1
ATOM 1455 O O . SER A 1 181 ? -9.938 -2.788 1.253 1.00 54.16 181 SER A O 1
ATOM 1457 N N . THR A 1 182 ? -9.744 -3.572 -0.812 1.00 52.69 182 THR A N 1
ATOM 1458 C CA . THR A 1 182 ? -8.305 -3.273 -0.952 1.00 52.69 182 THR A CA 1
ATOM 1459 C C . THR A 1 182 ? -8.055 -2.251 -2.035 1.00 52.69 182 THR A C 1
ATOM 1461 O O . THR A 1 182 ? -8.614 -2.363 -3.117 1.00 52.69 182 THR A O 1
ATOM 1464 N N . THR A 1 183 ? -7.155 -1.307 -1.811 1.00 49.97 183 THR A N 1
ATOM 1465 C CA . THR A 1 183 ? -6.721 -0.339 -2.826 1.00 49.97 183 THR A CA 1
ATOM 1466 C C . THR A 1 183 ? -5.272 -0.592 -3.194 1.00 49.97 183 THR A C 1
ATOM 1468 O O . THR A 1 183 ? -4.424 -0.678 -2.320 1.00 49.97 183 THR A O 1
ATOM 1471 N N . ASN A 1 184 ? -4.977 -0.686 -4.485 1.00 52.56 184 ASN A N 1
ATOM 1472 C CA . ASN A 1 184 ? -3.627 -0.759 -5.037 1.00 52.56 184 ASN A CA 1
ATOM 1473 C C . ASN A 1 184 ? -3.313 0.572 -5.734 1.00 52.56 184 ASN A C 1
ATOM 1475 O O . ASN A 1 184 ? -4.091 1.007 -6.584 1.00 52.56 184 ASN A O 1
ATOM 1479 N N . ALA A 1 185 ? -2.201 1.226 -5.397 1.00 50.25 185 ALA A N 1
ATOM 1480 C CA . ALA A 1 185 ? -1.805 2.500 -6.002 1.00 50.25 185 ALA A CA 1
ATOM 1481 C C . ALA A 1 185 ? -1.117 2.283 -7.362 1.00 50.25 185 ALA A C 1
ATOM 1483 O O . ALA A 1 185 ? -0.196 1.477 -7.474 1.00 50.25 185 ALA A O 1
ATOM 1484 N N . THR A 1 186 ? -1.564 2.9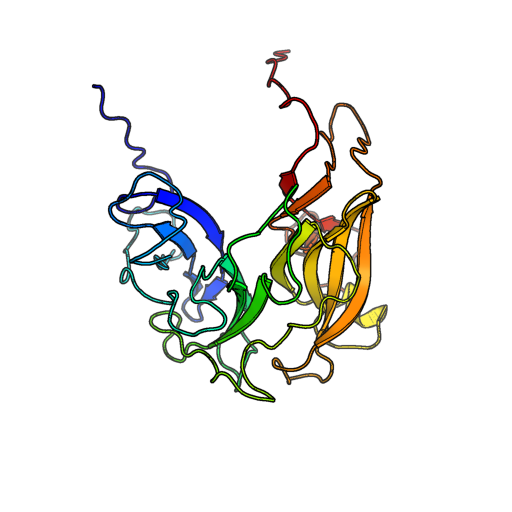71 -8.419 1.00 55.06 186 THR A N 1
ATOM 1485 C CA . THR A 1 186 ? -0.965 2.833 -9.761 1.00 55.06 186 THR A CA 1
ATOM 1486 C C . THR A 1 186 ? -1.071 4.129 -10.579 1.00 55.06 186 THR A C 1
ATOM 1488 O O . THR A 1 186 ? -1.743 5.087 -10.192 1.00 55.06 186 THR A O 1
ATOM 1491 N N . GLY A 1 187 ? -0.449 4.163 -11.753 1.00 49.12 187 GLY A N 1
ATOM 1492 C CA . GLY A 1 187 ? -0.656 5.186 -12.781 1.00 49.12 187 GLY A CA 1
ATOM 1493 C C . GLY A 1 187 ? -0.729 4.539 -14.163 1.00 49.12 187 GLY A C 1
ATOM 1494 O O . GLY A 1 187 ? -0.210 3.440 -14.352 1.00 49.12 187 GLY A O 1
ATOM 1495 N N . VAL A 1 188 ? -1.411 5.173 -15.127 1.00 54.06 188 VAL A N 1
ATOM 1496 C CA . VAL A 1 188 ? -1.483 4.699 -16.525 1.00 54.06 188 VAL A CA 1
ATOM 1497 C C . VAL A 1 188 ? -0.736 5.666 -17.431 1.00 54.06 188 VAL A C 1
ATOM 1499 O O . VAL A 1 188 ? -1.040 6.861 -17.491 1.00 54.06 188 VAL A O 1
ATOM 1502 N N . ASP A 1 189 ? 0.207 5.116 -18.185 1.00 55.78 189 ASP A N 1
ATOM 1503 C CA . ASP A 1 189 ? 1.095 5.815 -19.104 1.00 55.78 189 ASP A CA 1
ATOM 1504 C C . ASP A 1 189 ? 0.299 6.645 -20.117 1.00 55.78 189 ASP A C 1
ATOM 1506 O O . ASP A 1 189 ? -0.580 6.154 -20.830 1.00 55.78 189 ASP A O 1
ATOM 1510 N N . GLY A 1 190 ? 0.588 7.946 -20.116 1.00 59.31 190 GLY A N 1
ATOM 1511 C CA . GLY A 1 190 ? 0.002 8.951 -20.997 1.00 59.31 190 GLY A CA 1
ATOM 1512 C C . GLY A 1 190 ? -1.383 9.488 -20.617 1.00 59.31 190 GLY A C 1
ATOM 1513 O O . GLY A 1 190 ? -1.833 10.420 -21.279 1.00 59.31 190 GLY A O 1
ATOM 1514 N N . THR A 1 191 ? -2.064 8.961 -19.586 1.00 78.62 191 THR A N 1
ATOM 1515 C CA . THR A 1 191 ? -3.449 9.392 -19.262 1.00 78.62 191 THR A CA 1
ATOM 1516 C C . THR A 1 191 ? -3.651 9.974 -17.864 1.00 78.62 191 THR A C 1
ATOM 1518 O O . THR A 1 191 ? -4.640 10.676 -17.671 1.00 78.62 191 THR A O 1
ATOM 1521 N N . GLY A 1 192 ? -2.712 9.763 -16.935 1.00 85.38 192 GLY A N 1
ATOM 1522 C CA . GLY A 1 192 ? -2.750 10.303 -15.570 1.00 85.38 192 GLY A CA 1
ATOM 1523 C C . GLY A 1 192 ? -2.700 9.220 -14.485 1.00 85.38 192 GLY A C 1
ATOM 1524 O O . GLY A 1 192 ? -2.603 8.024 -14.778 1.00 85.38 192 GLY A O 1
ATOM 1525 N N . GLY A 1 193 ? -2.726 9.644 -13.219 1.00 88.62 193 GLY A N 1
ATOM 1526 C CA . GLY A 1 193 ? -2.671 8.741 -12.065 1.00 88.62 193 GLY A CA 1
ATOM 1527 C C . GLY A 1 193 ? -3.970 7.951 -11.865 1.00 88.62 193 GLY A C 1
ATOM 1528 O O . GLY A 1 193 ? -5.056 8.446 -12.180 1.00 88.62 193 GLY A O 1
ATOM 1529 N N . LYS A 1 194 ? -3.869 6.710 -11.355 1.00 90.69 194 LYS A N 1
ATOM 1530 C CA . LYS A 1 194 ? -5.020 5.822 -11.109 1.00 90.69 194 LYS A CA 1
ATOM 1531 C C . LYS A 1 194 ? -4.870 4.973 -9.844 1.00 90.69 194 LYS A C 1
ATOM 1533 O O . LYS A 1 194 ? -4.126 3.996 -9.801 1.00 90.69 194 LYS A O 1
ATOM 1538 N N . LEU A 1 195 ? -5.690 5.239 -8.838 1.00 91.38 195 LEU A N 1
ATOM 1539 C CA . LEU A 1 195 ? -5.835 4.355 -7.684 1.00 91.38 195 LEU A CA 1
ATOM 1540 C C . LEU A 1 195 ? -6.769 3.195 -8.046 1.00 91.38 195 LEU A C 1
ATOM 1542 O O . LEU A 1 195 ? -7.934 3.419 -8.359 1.00 91.38 195 LEU A O 1
ATOM 1546 N N . LEU A 1 196 ? -6.284 1.956 -8.021 1.00 92.25 196 LEU A N 1
ATOM 1547 C CA . LEU A 1 196 ? -7.030 0.776 -8.462 1.00 92.25 196 LEU A CA 1
ATOM 1548 C C . LEU A 1 196 ? -7.677 0.055 -7.289 1.00 92.25 196 LEU A C 1
ATOM 1550 O O . LEU A 1 196 ? -7.009 -0.319 -6.331 1.00 92.25 196 LEU A O 1
ATOM 1554 N N . LEU A 1 197 ? -8.975 -0.208 -7.386 1.00 91.50 197 LEU A N 1
ATOM 1555 C CA . LEU A 1 197 ? -9.715 -0.931 -6.364 1.00 91.50 197 LEU A CA 1
ATOM 1556 C C . LEU A 1 197 ? -9.740 -2.427 -6.664 1.00 91.50 197 LEU A C 1
ATOM 1558 O O . LEU A 1 197 ? -10.137 -2.869 -7.744 1.00 91.50 197 LEU A O 1
ATOM 1562 N N . TYR A 1 198 ? -9.373 -3.203 -5.658 1.00 91.62 198 TYR A N 1
ATOM 1563 C CA . TYR A 1 198 ? -9.492 -4.647 -5.616 1.00 91.62 198 TYR A CA 1
ATOM 1564 C C . TYR A 1 198 ? -10.354 -5.055 -4.425 1.00 91.62 198 TYR A C 1
ATOM 1566 O O . TYR A 1 198 ? -10.529 -4.318 -3.455 1.00 91.62 198 TYR A O 1
ATOM 1574 N N . ARG A 1 199 ? -10.864 -6.275 -4.457 1.00 88.12 199 ARG A N 1
ATOM 1575 C CA . ARG A 1 199 ? -11.572 -6.875 -3.328 1.00 88.12 199 ARG A CA 1
ATOM 1576 C C . ARG A 1 199 ? -11.152 -8.322 -3.180 1.00 88.12 199 ARG A C 1
ATOM 1578 O O . ARG A 1 199 ? -10.871 -8.963 -4.191 1.00 88.12 199 ARG A O 1
ATOM 1585 N N . HIS A 1 200 ? -11.185 -8.864 -1.964 1.00 85.69 200 HIS A N 1
ATOM 1586 C CA . HIS A 1 200 ? -11.167 -10.316 -1.804 1.00 85.69 200 HIS A CA 1
ATOM 1587 C C . HIS A 1 200 ? -12.257 -10.933 -2.691 1.00 85.69 200 HIS A C 1
ATOM 1589 O O . HIS A 1 200 ? -13.420 -10.517 -2.649 1.00 85.69 200 HIS A O 1
ATOM 1595 N N . THR A 1 201 ? -11.878 -11.909 -3.515 1.00 86.56 201 THR A N 1
ATOM 1596 C CA . THR A 1 201 ? -12.834 -12.631 -4.369 1.00 86.56 201 THR A CA 1
ATOM 1597 C C . THR A 1 201 ? -13.818 -13.417 -3.508 1.00 86.56 201 THR A C 1
ATOM 1599 O O . THR A 1 201 ? -15.021 -13.406 -3.758 1.00 86.56 201 THR A O 1
ATOM 1602 N N . THR A 1 202 ? -13.296 -14.049 -2.455 1.00 83.88 202 THR A N 1
ATOM 1603 C CA . THR A 1 202 ? -14.058 -14.820 -1.475 1.00 83.88 202 THR A CA 1
ATOM 1604 C C . THR A 1 202 ? -13.657 -14.365 -0.079 1.00 83.88 202 THR A C 1
ATOM 1606 O O . THR A 1 202 ? -12.469 -14.306 0.232 1.00 83.88 202 THR A O 1
ATOM 1609 N N . THR A 1 203 ? -14.635 -14.069 0.779 1.00 79.75 203 THR A N 1
ATOM 1610 C CA . THR A 1 203 ? -14.401 -13.706 2.184 1.00 79.75 203 THR A CA 1
ATOM 1611 C C . THR A 1 203 ? -13.513 -14.735 2.884 1.00 79.75 203 THR A C 1
ATOM 1613 O O . THR A 1 203 ? -13.765 -15.935 2.797 1.00 79.75 203 THR A O 1
ATOM 1616 N N . GLY A 1 204 ? -12.473 -14.265 3.575 1.00 79.88 204 GLY A N 1
ATOM 1617 C CA . GLY A 1 204 ? -11.508 -15.115 4.282 1.00 79.88 204 GLY A CA 1
ATOM 1618 C C . GLY A 1 204 ? -10.437 -15.755 3.392 1.00 79.88 204 GLY A C 1
ATOM 1619 O O . GLY A 1 204 ? -9.499 -16.347 3.918 1.00 79.88 204 GLY A O 1
ATOM 1620 N N . ASN A 1 205 ? -10.526 -15.623 2.063 1.00 88.19 205 ASN A N 1
ATOM 1621 C CA . ASN A 1 205 ? -9.469 -16.052 1.155 1.00 88.19 205 ASN A CA 1
ATOM 1622 C C . ASN A 1 205 ? -8.619 -14.860 0.691 1.00 88.19 205 ASN A C 1
ATOM 1624 O O . ASN A 1 205 ? -8.982 -14.138 -0.235 1.00 88.19 205 ASN A O 1
ATOM 1628 N N . VAL A 1 206 ? -7.449 -14.718 1.307 1.00 89.94 206 VAL A N 1
ATOM 1629 C CA . VAL A 1 206 ? -6.511 -13.606 1.084 1.00 89.94 206 VAL A CA 1
ATOM 1630 C C . VAL A 1 206 ? -5.548 -13.844 -0.090 1.00 89.94 206 VAL A C 1
ATOM 1632 O O . VAL A 1 206 ? -4.688 -13.013 -0.373 1.00 89.94 206 VAL A O 1
ATOM 1635 N N . THR A 1 207 ? -5.659 -14.989 -0.776 1.00 92.94 207 THR A N 1
ATOM 1636 C CA . THR A 1 207 ? -4.842 -15.313 -1.960 1.00 92.94 207 THR A CA 1
ATOM 1637 C C . THR A 1 207 ? -5.568 -15.046 -3.277 1.00 92.94 207 THR A C 1
ATOM 1639 O O . THR A 1 207 ? -4.977 -15.213 -4.340 1.00 92.94 207 THR A O 1
ATOM 1642 N N . SER A 1 208 ? -6.838 -14.625 -3.233 1.00 89.81 208 SER A N 1
ATOM 1643 C CA . SER A 1 208 ? -7.638 -14.349 -4.426 1.00 89.81 208 SER A CA 1
ATOM 1644 C C . SER A 1 208 ? -8.268 -12.964 -4.375 1.00 89.81 208 SER A C 1
ATOM 1646 O O . SER A 1 208 ? -9.017 -12.633 -3.453 1.00 89.81 208 SER A O 1
ATOM 1648 N N . TRP A 1 209 ? -8.007 -12.189 -5.424 1.00 90.69 209 TRP A N 1
ATOM 1649 C CA . TRP A 1 209 ? -8.376 -10.785 -5.520 1.00 90.69 209 TRP A CA 1
ATOM 1650 C C . TRP A 1 209 ? -9.091 -10.504 -6.840 1.00 90.69 209 TRP A C 1
ATOM 1652 O O . TRP A 1 209 ? -8.623 -10.890 -7.909 1.00 90.69 209 TRP A O 1
ATOM 1662 N N . THR A 1 210 ? -10.220 -9.808 -6.765 1.00 90.25 210 THR A N 1
ATOM 1663 C CA . THR A 1 210 ? -11.005 -9.359 -7.916 1.00 90.25 210 THR A CA 1
ATOM 1664 C C . THR A 1 210 ? -10.782 -7.866 -8.119 1.00 90.25 210 THR A C 1
ATOM 1666 O O . THR A 1 210 ? -11.060 -7.076 -7.217 1.00 90.25 210 THR A O 1
ATOM 1669 N N . TYR A 1 211 ? -10.301 -7.473 -9.299 1.00 91.94 211 TYR A N 1
ATOM 1670 C CA . TYR A 1 211 ? -10.237 -6.068 -9.703 1.00 91.94 211 TYR A CA 1
ATOM 1671 C C . TYR A 1 211 ? -11.649 -5.522 -9.944 1.00 91.94 211 TYR A C 1
ATOM 1673 O O . TYR A 1 211 ? -12.439 -6.152 -10.648 1.00 91.94 211 TYR A O 1
ATOM 1681 N N . LEU A 1 212 ? -11.965 -4.363 -9.364 1.00 89.94 212 LEU A N 1
ATOM 1682 C CA . LEU A 1 212 ? -13.279 -3.725 -9.483 1.00 89.94 212 LEU A CA 1
ATOM 1683 C C . LEU A 1 212 ? -13.287 -2.538 -10.453 1.00 89.94 212 LEU A C 1
ATOM 1685 O O . LEU A 1 212 ? -14.318 -2.253 -11.055 1.00 89.94 212 LEU A O 1
ATOM 1689 N N . GLY A 1 213 ? -12.157 -1.850 -10.605 1.00 89.25 213 GLY A N 1
ATOM 1690 C CA . GLY A 1 213 ? -12.048 -0.626 -11.399 1.00 89.25 213 GLY A CA 1
ATOM 1691 C C . GLY A 1 213 ? -11.137 0.410 -10.734 1.00 89.25 213 GLY A C 1
ATOM 1692 O O . GLY A 1 213 ? -10.630 0.169 -9.636 1.00 89.25 213 GLY A O 1
ATOM 1693 N N . PRO A 1 214 ? -10.896 1.566 -11.371 1.00 90.50 214 PRO A N 1
ATOM 1694 C CA . PRO A 1 214 ? -10.272 2.707 -10.709 1.00 90.50 214 PRO A CA 1
ATOM 1695 C C . PRO A 1 214 ? -11.192 3.243 -9.600 1.00 90.50 214 PRO A C 1
ATOM 1697 O O . PRO A 1 214 ? -12.360 3.527 -9.850 1.00 90.50 214 PRO A O 1
ATOM 1700 N N . LEU A 1 215 ? -10.674 3.380 -8.377 1.00 89.06 215 LEU A N 1
ATOM 1701 C CA . LEU A 1 215 ? -11.340 4.106 -7.289 1.00 89.06 215 LEU A CA 1
ATOM 1702 C C . LEU A 1 215 ? -11.266 5.617 -7.518 1.00 89.06 215 LEU A C 1
ATOM 1704 O O . LEU A 1 215 ? -12.229 6.336 -7.272 1.00 89.06 215 LEU A O 1
ATOM 1708 N N . PHE A 1 216 ? -10.096 6.083 -7.950 1.00 90.00 216 PHE A N 1
ATOM 1709 C CA . PHE A 1 216 ? -9.805 7.486 -8.194 1.00 90.00 216 PHE A CA 1
ATOM 1710 C C . PHE A 1 216 ? -8.861 7.602 -9.385 1.00 90.00 216 PHE A C 1
ATOM 1712 O O . PHE A 1 216 ? -7.906 6.832 -9.502 1.00 90.00 216 PHE A O 1
ATOM 1719 N N . GLU A 1 217 ? -9.129 8.554 -10.267 1.00 91.69 217 GLU A N 1
ATOM 1720 C CA . GLU A 1 217 ? -8.298 8.841 -11.427 1.00 91.69 217 GLU A CA 1
ATOM 1721 C C . GLU A 1 217 ? -8.330 10.332 -11.745 1.00 91.69 217 GLU A C 1
ATOM 1723 O O . GLU A 1 217 ? -9.357 10.989 -11.577 1.00 91.69 217 GLU A O 1
ATOM 1728 N N . THR A 1 218 ? -7.205 10.848 -12.226 1.00 91.19 218 THR A N 1
ATOM 1729 C CA . THR A 1 218 ? -7.089 12.217 -12.739 1.00 91.19 218 THR A CA 1
ATOM 1730 C C . THR A 1 218 ? -6.522 12.186 -14.142 1.00 91.19 218 THR A C 1
ATOM 1732 O O . THR A 1 218 ? -5.891 11.204 -14.546 1.00 91.19 218 THR A O 1
ATOM 1735 N N . VAL A 1 219 ? -6.705 13.276 -14.885 1.00 90.31 219 VAL A N 1
ATOM 1736 C CA . VAL A 1 219 ? -5.998 13.426 -16.160 1.00 90.31 219 VAL A CA 1
ATOM 1737 C C . VAL A 1 219 ? -4.529 13.787 -15.924 1.00 90.31 219 VAL A C 1
ATOM 1739 O O . VAL A 1 219 ? -4.118 14.170 -14.824 1.00 90.31 219 VAL A O 1
ATOM 1742 N N . LEU A 1 220 ? -3.716 13.640 -16.970 1.00 87.88 220 LEU A N 1
ATOM 1743 C CA . LEU A 1 220 ? -2.281 13.908 -16.930 1.00 87.88 220 LEU A CA 1
ATOM 1744 C C . LEU A 1 220 ? -1.982 15.326 -16.412 1.00 87.88 220 LEU A C 1
ATOM 1746 O O . LEU A 1 220 ? -2.430 16.314 -16.994 1.00 87.88 220 LEU A O 1
ATOM 1750 N N . THR A 1 221 ? -1.172 15.424 -15.355 1.00 84.12 221 THR A N 1
ATOM 1751 C CA . THR A 1 221 ? -0.714 16.683 -14.735 1.00 84.12 221 THR A CA 1
ATOM 1752 C C . THR A 1 221 ? -1.838 17.622 -14.280 1.00 84.12 221 THR A C 1
ATOM 1754 O O . THR A 1 221 ? -1.654 18.839 -14.217 1.00 84.12 221 THR A O 1
ATOM 1757 N N . GLU A 1 222 ? -3.013 17.073 -13.959 1.00 90.88 222 GLU A N 1
ATOM 1758 C CA . GLU A 1 222 ? -4.133 17.845 -13.423 1.00 90.88 222 GLU A CA 1
ATOM 1759 C C . GLU A 1 222 ? -3.751 18.543 -12.107 1.00 90.88 222 GLU A C 1
ATOM 1761 O O . GLU A 1 222 ? -3.012 18.010 -11.280 1.00 90.88 222 GLU A O 1
ATOM 1766 N N . SER A 1 223 ? -4.279 19.744 -11.890 1.00 93.38 223 SER A N 1
ATOM 1767 C CA . SER A 1 223 ? -4.219 20.448 -10.610 1.00 93.38 223 SER A CA 1
ATOM 1768 C C . SER A 1 223 ? -5.583 21.064 -10.352 1.00 93.38 223 SER A C 1
ATOM 1770 O O . SER A 1 223 ? -6.111 21.783 -11.201 1.00 93.38 223 SER A O 1
ATOM 1772 N N . TRP A 1 224 ? -6.171 20.778 -9.193 1.00 92.38 224 TRP A N 1
ATOM 1773 C CA . TRP A 1 224 ? -7.480 21.334 -8.846 1.00 92.38 224 TRP A CA 1
ATOM 1774 C C . TRP A 1 224 ? -7.405 22.787 -8.396 1.00 92.38 224 TRP A C 1
ATOM 1776 O O . TRP A 1 224 ? -8.346 23.549 -8.610 1.00 92.38 224 TRP A O 1
ATOM 1786 N N . SER A 1 225 ? -6.310 23.181 -7.746 1.00 93.12 225 SER A N 1
ATOM 1787 C CA . SER A 1 225 ? -6.123 24.545 -7.259 1.00 93.12 225 SER A CA 1
ATOM 1788 C C . SER A 1 225 ? -4.676 24.804 -6.843 1.00 93.12 225 SER A C 1
ATOM 1790 O O . SER A 1 225 ? -3.891 23.876 -6.640 1.00 93.12 225 SER A O 1
ATOM 1792 N N . SER A 1 226 ? -4.359 26.073 -6.581 1.00 91.94 226 SER A N 1
ATOM 1793 C CA . SER A 1 226 ? -3.092 26.491 -5.966 1.00 91.94 226 SER A CA 1
ATOM 1794 C C . SER A 1 226 ? -2.842 25.905 -4.570 1.00 91.94 226 SER A C 1
ATOM 1796 O O . SER A 1 226 ? -1.721 25.983 -4.081 1.00 91.94 226 SER A O 1
ATOM 1798 N N . TYR A 1 227 ? -3.859 25.330 -3.921 1.00 93.19 227 TYR A N 1
ATOM 1799 C CA . TYR A 1 227 ? -3.758 24.717 -2.593 1.00 93.19 227 TYR A CA 1
ATOM 1800 C C . TYR A 1 227 ? -3.591 23.193 -2.639 1.00 93.19 227 TYR A C 1
ATOM 1802 O O . TYR A 1 227 ? -3.497 22.561 -1.592 1.00 93.19 227 TYR A O 1
ATOM 1810 N N . SER A 1 228 ? -3.593 22.588 -3.831 1.00 90.81 228 SER A N 1
ATOM 1811 C CA . SER A 1 228 ? -3.705 21.130 -3.997 1.00 90.81 228 SER A CA 1
ATOM 1812 C C . SER A 1 228 ? -2.496 20.493 -4.685 1.00 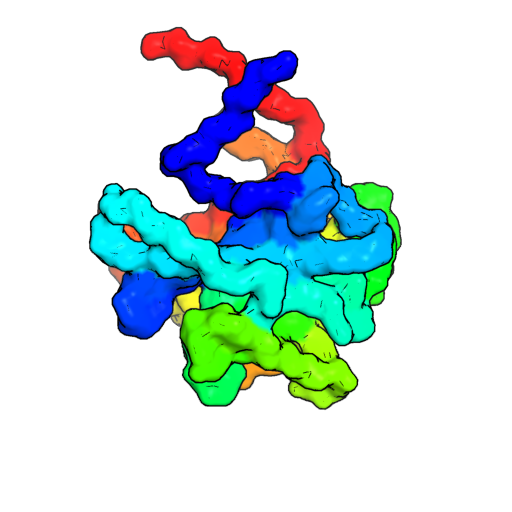90.81 228 SER A C 1
ATOM 1814 O O . SER A 1 228 ? -2.505 19.292 -4.933 1.00 90.81 228 SER A O 1
ATOM 1816 N N . GLY A 1 229 ? -1.462 21.274 -5.016 1.00 92.25 229 GLY A N 1
ATOM 1817 C CA . GLY A 1 229 ? -0.321 20.772 -5.783 1.00 92.25 229 GLY A CA 1
ATOM 1818 C C . GLY A 1 229 ? -0.733 20.277 -7.171 1.00 92.25 229 GLY A C 1
ATOM 1819 O O . GLY A 1 229 ? -1.578 20.888 -7.827 1.00 92.25 229 GLY A O 1
ATOM 1820 N N . ASN A 1 230 ? -0.116 19.190 -7.633 1.00 92.62 230 ASN A N 1
ATOM 1821 C CA . ASN A 1 230 ? -0.360 18.596 -8.946 1.00 92.62 230 ASN A CA 1
ATOM 1822 C C . ASN A 1 230 ? -0.488 17.069 -8.825 1.00 92.62 230 ASN A C 1
ATOM 1824 O O . ASN A 1 230 ? 0.286 16.441 -8.103 1.00 92.62 230 ASN A O 1
ATOM 1828 N N . PHE A 1 231 ? -1.432 16.469 -9.548 1.00 91.19 231 PHE A N 1
ATOM 1829 C CA . PHE A 1 231 ? -1.672 15.024 -9.534 1.00 91.19 231 PHE A CA 1
ATOM 1830 C C . PHE A 1 231 ? -0.668 14.216 -10.356 1.00 91.19 231 PHE A C 1
ATOM 1832 O O . PHE A 1 231 ? -0.627 12.992 -10.259 1.00 91.19 231 PHE A O 1
ATOM 1839 N N . GLY A 1 232 ? 0.170 14.890 -11.138 1.00 90.50 232 GLY A N 1
ATOM 1840 C CA . GLY A 1 232 ? 1.274 14.282 -11.850 1.00 90.50 232 GLY A CA 1
ATOM 1841 C C . GLY A 1 232 ? 0.827 13.227 -12.851 1.00 90.50 232 GLY A C 1
ATOM 1842 O O . GLY A 1 232 ? -0.149 13.398 -13.586 1.00 90.50 232 GLY A O 1
ATOM 1843 N N . VAL A 1 233 ? 1.605 12.155 -12.919 1.00 87.75 233 VAL A N 1
ATOM 1844 C CA . VAL A 1 233 ? 1.464 11.083 -13.910 1.00 87.75 233 VAL A CA 1
ATOM 1845 C C . VAL A 1 233 ? 1.377 9.694 -13.270 1.00 87.75 233 VAL A C 1
ATOM 1847 O O . VAL A 1 233 ? 1.060 8.723 -13.955 1.00 87.75 233 VAL A O 1
ATOM 1850 N N . ASN A 1 234 ? 1.673 9.587 -11.973 1.00 89.12 234 ASN A N 1
ATOM 1851 C CA . ASN A 1 234 ? 1.642 8.347 -11.206 1.00 89.12 234 ASN A CA 1
ATOM 1852 C C . ASN A 1 234 ? 1.334 8.636 -9.732 1.00 89.12 234 ASN A C 1
ATOM 1854 O O . ASN A 1 234 ? 1.720 9.693 -9.226 1.00 89.12 234 ASN A O 1
ATOM 1858 N N . TYR A 1 235 ? 0.664 7.693 -9.067 1.00 90.69 235 TYR A N 1
ATOM 1859 C CA . TYR A 1 235 ? 0.414 7.740 -7.628 1.00 90.69 235 TYR A CA 1
ATOM 1860 C C . TYR A 1 235 ? 1.269 6.721 -6.885 1.00 90.69 235 TYR A C 1
ATOM 1862 O O . TYR A 1 235 ? 1.438 5.587 -7.336 1.00 90.69 235 TYR A O 1
ATOM 1870 N N . GLU A 1 236 ? 1.728 7.103 -5.700 1.00 88.38 236 GLU A N 1
ATOM 1871 C CA . GLU A 1 236 ? 2.443 6.235 -4.769 1.00 88.38 236 GLU A CA 1
ATOM 1872 C C . GLU A 1 236 ? 1.831 6.327 -3.368 1.00 88.38 236 GLU A C 1
ATOM 1874 O O . GLU A 1 236 ? 1.157 7.310 -3.056 1.00 88.38 236 GLU A O 1
ATOM 1879 N N . THR A 1 237 ? 2.032 5.276 -2.559 1.00 90.38 237 THR A N 1
ATOM 1880 C CA . THR A 1 237 ? 1.665 5.222 -1.130 1.00 90.38 237 THR A CA 1
ATOM 1881 C C . THR A 1 237 ? 0.288 5.830 -0.823 1.00 90.38 237 THR A C 1
ATOM 1883 O O . THR A 1 237 ? 0.167 6.827 -0.114 1.00 90.38 237 THR A O 1
ATOM 1886 N N . ALA A 1 238 ? -0.770 5.244 -1.402 1.00 90.75 238 ALA A N 1
ATOM 1887 C CA . ALA A 1 238 ? -2.098 5.860 -1.448 1.00 90.75 238 ALA A CA 1
ATOM 1888 C C . ALA A 1 238 ? -3.133 5.213 -0.499 1.00 90.75 238 ALA A C 1
ATOM 1890 O O . ALA A 1 238 ? -3.969 4.425 -0.961 1.00 90.75 238 ALA A O 1
ATOM 1891 N N . PRO A 1 239 ? -3.108 5.489 0.822 1.00 90.56 239 PRO A N 1
ATOM 1892 C CA . PRO A 1 239 ? -4.079 4.919 1.739 1.00 90.56 239 PRO A CA 1
ATOM 1893 C C . PRO A 1 239 ? -5.460 5.571 1.608 1.00 90.56 239 PRO A C 1
ATOM 1895 O O . PRO A 1 239 ? -5.606 6.747 1.260 1.00 90.56 239 PRO A O 1
ATOM 1898 N N . VAL A 1 240 ? -6.481 4.789 1.959 1.00 89.94 240 VAL A N 1
ATOM 1899 C CA . VAL A 1 240 ? -7.889 5.199 1.984 1.00 89.94 240 VAL A CA 1
ATOM 1900 C C . VAL A 1 240 ? -8.428 5.080 3.399 1.00 89.94 240 VAL A C 1
ATOM 1902 O O . VAL A 1 240 ? -8.261 4.057 4.056 1.00 89.94 240 VAL A O 1
ATOM 1905 N N . THR A 1 241 ? -9.097 6.120 3.879 1.00 92.25 241 THR A N 1
ATOM 1906 C CA . THR A 1 241 ? -9.653 6.142 5.232 1.00 92.25 241 THR A CA 1
ATOM 1907 C C . THR A 1 241 ? -10.978 6.887 5.273 1.00 92.25 241 THR A C 1
ATOM 1909 O O . THR A 1 241 ? -11.326 7.623 4.354 1.00 92.25 241 THR A O 1
ATOM 1912 N N . ARG A 1 242 ? -11.723 6.706 6.358 1.00 93.88 242 ARG A N 1
ATOM 1913 C CA . ARG A 1 242 ? -12.941 7.452 6.657 1.00 93.88 242 ARG A CA 1
ATOM 1914 C C . ARG A 1 242 ? -12.791 8.058 8.042 1.00 93.88 242 ARG A C 1
ATOM 1916 O O . ARG A 1 242 ? -12.426 7.355 8.985 1.00 93.88 242 ARG A O 1
ATOM 1923 N N . LEU A 1 243 ? -13.029 9.359 8.162 1.00 97.75 243 LEU A N 1
ATOM 1924 C CA . LEU A 1 243 ? -12.814 10.114 9.397 1.00 97.75 243 LEU A CA 1
ATOM 1925 C C . LEU A 1 243 ? -14.066 10.897 9.781 1.00 97.75 243 LEU A C 1
ATOM 1927 O O . LEU A 1 243 ? -14.765 11.409 8.913 1.00 97.75 243 LEU A O 1
ATOM 1931 N N . ASN A 1 244 ? -14.299 11.054 11.078 1.00 97.69 244 ASN A N 1
ATOM 1932 C CA . ASN A 1 244 ? -15.250 12.000 11.656 1.00 97.69 244 ASN A CA 1
ATOM 1933 C C . ASN A 1 244 ? -14.516 12.942 12.640 1.00 97.69 244 ASN A C 1
ATOM 1935 O O . ASN A 1 244 ? -13.306 12.792 12.840 1.00 97.69 244 ASN A O 1
ATOM 1939 N N . PRO A 1 245 ? -15.196 13.909 13.288 1.00 98.12 245 PRO A N 1
ATOM 1940 C CA . PRO A 1 245 ? -14.539 14.852 14.200 1.00 98.12 245 PRO A CA 1
ATOM 1941 C C . PRO A 1 245 ? -13.794 14.218 15.388 1.00 98.12 245 PRO A C 1
ATOM 1943 O O . PRO A 1 245 ? -12.988 14.894 16.021 1.00 98.12 245 PRO A O 1
ATOM 1946 N N . SER A 1 246 ? -14.061 12.947 15.709 1.00 97.31 246 SER A N 1
ATOM 1947 C CA . SER A 1 246 ? -13.405 12.214 16.802 1.00 97.31 246 SER A CA 1
ATOM 1948 C C . SER A 1 246 ? -12.256 11.306 16.339 1.00 97.31 246 SER A C 1
ATOM 1950 O O . SER A 1 246 ? -11.577 10.730 17.188 1.00 97.31 246 SER A O 1
ATOM 1952 N N . GLY A 1 247 ? -12.016 11.163 15.029 1.00 96.69 247 GLY A N 1
ATOM 1953 C CA . GLY A 1 247 ? -10.957 10.316 14.470 1.00 96.69 247 GLY A CA 1
ATOM 1954 C C . GLY A 1 247 ? -11.465 9.353 13.397 1.00 96.69 247 GLY A C 1
ATOM 1955 O O . GLY A 1 247 ? -12.287 9.726 12.566 1.00 96.69 247 GLY A O 1
ATOM 1956 N N . ALA A 1 248 ? -10.950 8.119 13.386 1.00 94.62 248 ALA A N 1
ATOM 1957 C CA . ALA A 1 248 ? -11.367 7.097 12.425 1.00 94.62 248 ALA A CA 1
ATOM 1958 C C . ALA A 1 248 ? -12.846 6.726 12.605 1.00 94.62 248 ALA A C 1
ATOM 1960 O O . ALA A 1 248 ? -13.292 6.431 13.715 1.00 94.62 248 ALA A O 1
ATOM 1961 N N . ALA A 1 249 ? -13.586 6.705 11.501 1.00 95.00 249 ALA A N 1
ATOM 1962 C CA . ALA A 1 249 ? -14.991 6.339 11.454 1.00 95.00 249 ALA A CA 1
ATOM 1963 C C . ALA A 1 249 ? -15.157 4.996 10.731 1.00 95.00 249 ALA A C 1
ATOM 1965 O O . ALA A 1 249 ? -14.660 4.796 9.624 1.00 95.00 249 ALA A O 1
ATOM 1966 N N . LEU A 1 250 ? -15.848 4.062 11.386 1.00 91.25 250 LEU A N 1
ATOM 1967 C CA . LEU A 1 250 ? -16.086 2.695 10.906 1.00 91.25 250 LEU A CA 1
ATOM 1968 C C . LEU A 1 250 ? -17.576 2.443 10.631 1.00 91.25 250 LEU A C 1
ATOM 1970 O O . LEU A 1 250 ? -18.052 1.315 10.729 1.00 91.25 250 LEU A O 1
ATOM 1974 N N . ASP A 1 251 ? -18.326 3.500 10.334 1.00 93.06 251 ASP A N 1
ATOM 1975 C CA . ASP A 1 251 ? -19.723 3.411 9.934 1.00 93.06 251 ASP A CA 1
ATOM 1976 C C . ASP A 1 251 ? -19.867 3.043 8.447 1.00 93.06 251 ASP A C 1
ATOM 1978 O O . ASP A 1 251 ? -18.929 3.079 7.647 1.00 93.06 251 ASP A O 1
ATOM 1982 N N . ASP A 1 252 ?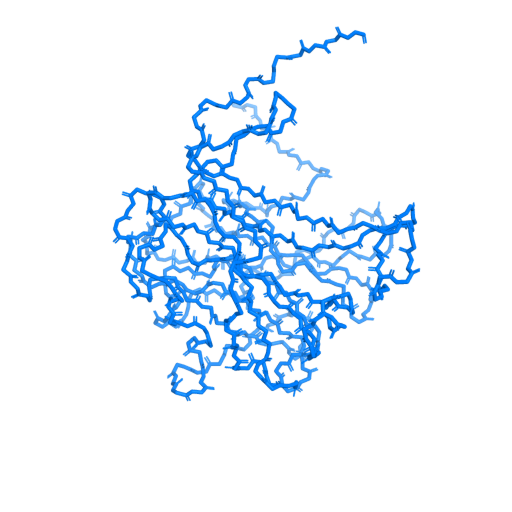 -21.084 2.683 8.068 1.00 90.06 252 ASP A N 1
ATOM 1983 C CA . ASP A 1 252 ? -21.489 2.296 6.717 1.00 90.06 252 ASP A CA 1
ATOM 1984 C C . ASP A 1 252 ? -21.972 3.473 5.844 1.00 90.06 252 ASP A C 1
ATOM 1986 O O . ASP A 1 252 ? -22.473 3.284 4.729 1.00 90.06 252 ASP A O 1
ATOM 1990 N N . GLY A 1 253 ? -21.795 4.705 6.324 1.00 91.00 253 GLY A N 1
ATOM 1991 C CA . GLY A 1 253 ? -22.391 5.924 5.782 1.00 91.00 253 GLY A CA 1
ATOM 1992 C C . GLY A 1 253 ? -23.504 6.496 6.661 1.00 91.00 253 GLY A C 1
ATOM 1993 O O . GLY A 1 253 ? -24.049 7.545 6.319 1.00 91.00 253 GLY A O 1
ATOM 1994 N N . SER A 1 254 ? -23.862 5.820 7.756 1.00 94.81 254 SER A N 1
ATOM 1995 C CA . SER A 1 254 ? -24.856 6.294 8.723 1.00 94.81 254 SER A CA 1
ATOM 1996 C C . SER A 1 254 ? -24.391 7.496 9.555 1.00 94.81 254 SER A C 1
ATOM 1998 O O . SER A 1 254 ? -25.234 8.288 9.981 1.00 94.81 254 SER A O 1
ATOM 2000 N N . ASP A 1 255 ? -23.082 7.686 9.757 1.00 96.94 255 ASP A N 1
ATOM 2001 C CA . ASP A 1 255 ? -22.549 8.881 10.417 1.00 96.94 255 ASP A CA 1
ATOM 2002 C C . ASP A 1 255 ? -22.476 10.043 9.418 1.00 96.94 255 ASP A C 1
ATOM 2004 O O . ASP A 1 255 ? -21.585 10.126 8.569 1.00 96.94 255 ASP A O 1
ATOM 2008 N N . THR A 1 256 ? -23.414 10.983 9.540 1.00 97.19 256 THR A N 1
ATOM 2009 C CA . THR A 1 256 ? -23.492 12.173 8.680 1.00 97.19 256 THR A CA 1
ATOM 2010 C C . THR A 1 256 ? -22.347 13.164 8.898 1.00 97.19 256 THR A C 1
ATOM 2012 O O . THR A 1 256 ? -22.225 14.122 8.138 1.00 97.19 256 THR A O 1
ATOM 2015 N N . THR A 1 257 ? -21.539 12.988 9.947 1.00 98.00 257 THR A N 1
ATOM 2016 C CA . THR A 1 257 ? -20.356 13.819 10.220 1.00 98.00 257 THR A CA 1
ATOM 2017 C C . THR A 1 257 ? -19.072 13.228 9.641 1.00 98.00 257 THR A C 1
ATOM 2019 O O . THR A 1 257 ? -18.051 13.919 9.603 1.00 98.00 257 THR A O 1
ATOM 2022 N N . ALA A 1 258 ? -19.116 11.977 9.175 1.00 97.88 258 ALA A N 1
ATOM 2023 C CA . ALA A 1 258 ? -17.965 11.268 8.644 1.00 97.88 258 ALA A CA 1
ATOM 2024 C C . ALA A 1 258 ? -17.763 11.514 7.137 1.00 97.88 258 ALA A C 1
ATOM 2026 O O . ALA A 1 258 ? -18.714 11.555 6.352 1.00 97.88 258 ALA A O 1
ATOM 2027 N N . GLN A 1 259 ? -16.501 11.643 6.729 1.00 97.88 259 GLN A N 1
ATOM 2028 C CA . GLN A 1 259 ? -16.055 11.900 5.360 1.00 97.88 259 GLN A CA 1
ATOM 2029 C C . GLN A 1 259 ? -15.015 10.862 4.926 1.00 97.88 259 GLN A C 1
ATOM 2031 O O . GLN A 1 259 ? -14.215 10.391 5.736 1.00 97.88 259 GLN A O 1
ATOM 2036 N N . ASP A 1 260 ? -15.038 10.515 3.641 1.00 94.75 260 ASP A N 1
ATOM 2037 C CA . ASP A 1 260 ? -14.095 9.584 3.021 1.00 94.75 260 ASP A CA 1
ATOM 2038 C C . ASP A 1 260 ? -12.885 10.358 2.475 1.00 94.75 260 ASP A C 1
ATOM 2040 O O . ASP A 1 260 ? -13.040 11.393 1.827 1.00 94.75 260 ASP A O 1
ATOM 2044 N N . PHE A 1 261 ? -11.680 9.854 2.730 1.00 95.56 261 PHE A N 1
ATOM 2045 C CA . PHE A 1 261 ? -10.417 10.483 2.358 1.00 95.56 261 PHE A CA 1
ATOM 2046 C C . PHE A 1 261 ? -9.501 9.501 1.642 1.00 95.56 261 PHE A C 1
ATOM 2048 O O . PHE A 1 261 ? -9.417 8.319 1.981 1.00 95.56 261 PHE A O 1
ATOM 2055 N N . VAL A 1 262 ? -8.742 10.044 0.699 1.00 92.00 262 VAL A N 1
ATOM 2056 C CA . VAL A 1 262 ? -7.588 9.389 0.094 1.00 92.00 262 VAL A CA 1
ATOM 2057 C C . VAL A 1 262 ? -6.409 10.338 0.251 1.00 92.00 262 VAL A C 1
ATOM 2059 O O . VAL A 1 262 ? -6.524 11.518 -0.078 1.00 92.00 262 VAL A O 1
ATOM 2062 N N . SER A 1 263 ? -5.281 9.841 0.748 1.00 91.50 263 SER A N 1
ATOM 2063 C CA . SER A 1 263 ? -3.996 10.543 0.646 1.00 91.50 263 SER A CA 1
ATOM 2064 C C . SER A 1 263 ? -3.109 9.788 -0.327 1.00 91.50 263 SER A C 1
ATOM 2066 O O . SER A 1 263 ? -3.239 8.576 -0.417 1.00 91.50 263 SER A O 1
ATOM 2068 N N . MET A 1 264 ? -2.233 10.474 -1.054 1.00 90.31 264 MET A N 1
ATOM 2069 C CA . MET A 1 264 ? -1.327 9.849 -2.020 1.00 90.31 264 MET A CA 1
ATOM 2070 C C . MET A 1 264 ? -0.124 10.752 -2.290 1.00 90.31 264 MET A C 1
ATOM 2072 O O . MET A 1 264 ? -0.255 11.978 -2.261 1.00 90.31 264 MET A O 1
ATOM 2076 N N . GLY A 1 265 ? 1.024 10.148 -2.587 1.00 90.56 265 GLY A N 1
ATOM 2077 C CA . GLY A 1 265 ? 2.129 10.823 -3.263 1.00 90.56 265 GLY A CA 1
ATOM 2078 C C . GLY A 1 265 ? 1.879 10.887 -4.770 1.00 90.56 265 GLY A C 1
ATOM 2079 O O . GLY A 1 265 ? 1.248 9.990 -5.332 1.00 90.56 265 GLY A O 1
ATOM 2080 N N . THR A 1 266 ? 2.359 11.942 -5.429 1.00 90.81 266 THR A N 1
ATOM 2081 C CA . THR A 1 266 ? 2.219 12.127 -6.880 1.00 90.81 266 THR A CA 1
ATOM 2082 C C . THR A 1 266 ? 3.585 12.379 -7.516 1.00 90.81 266 THR A C 1
ATOM 2084 O O . THR A 1 266 ? 4.387 13.167 -7.015 1.00 90.81 266 THR A O 1
ATOM 2087 N N . GLU A 1 267 ? 3.868 11.715 -8.637 1.00 87.75 267 GLU A N 1
ATOM 2088 C CA . GLU A 1 267 ? 5.136 11.863 -9.364 1.00 87.75 267 GLU A CA 1
ATOM 2089 C C . GLU A 1 267 ? 4.933 12.579 -10.705 1.00 87.75 267 GLU A C 1
ATOM 2091 O O . GLU A 1 267 ? 3.890 12.452 -11.341 1.00 87.75 267 GLU A O 1
ATOM 2096 N N . GLY A 1 268 ? 5.944 13.311 -11.187 1.00 83.38 268 GLY A N 1
ATOM 2097 C CA . GLY A 1 268 ? 5.942 13.871 -12.548 1.00 83.38 268 GLY A CA 1
ATOM 2098 C C . GLY A 1 268 ? 5.053 15.104 -12.772 1.00 83.38 268 GLY A C 1
ATOM 2099 O O . GLY A 1 268 ? 4.777 15.447 -13.917 1.00 83.38 268 GLY A O 1
ATOM 2100 N N . GLY A 1 269 ? 4.619 15.789 -11.709 1.00 75.75 269 GLY A N 1
ATOM 2101 C CA . GLY A 1 269 ? 3.713 16.949 -11.780 1.00 75.75 269 GLY A CA 1
ATOM 2102 C C . GLY A 1 269 ? 4.310 18.295 -12.212 1.00 75.75 269 GLY A C 1
ATOM 2103 O O . GLY A 1 269 ? 3.547 19.225 -12.440 1.00 75.75 269 GLY A O 1
ATOM 2104 N N . GLY A 1 270 ? 5.634 18.417 -12.365 1.00 63.94 270 GLY A N 1
ATOM 2105 C CA . GLY A 1 270 ? 6.287 19.643 -12.849 1.00 63.94 270 GLY A CA 1
ATOM 2106 C C . GLY A 1 270 ? 6.295 20.818 -11.851 1.00 63.94 270 GLY A C 1
ATOM 2107 O O . GLY A 1 270 ? 5.260 21.346 -11.471 1.00 63.94 270 GLY A O 1
ATOM 2108 N N . ASN A 1 271 ? 7.513 21.252 -11.507 1.00 44.09 271 ASN A N 1
ATOM 2109 C CA . ASN A 1 271 ? 7.938 22.173 -10.443 1.00 44.09 271 ASN A CA 1
ATOM 2110 C C . ASN A 1 271 ? 7.498 21.804 -9.011 1.00 44.09 271 ASN A C 1
ATOM 2112 O O . ASN A 1 271 ? 6.304 21.781 -8.718 1.00 44.09 271 ASN A O 1
ATOM 2116 N N . PRO A 1 272 ? 8.457 21.584 -8.082 1.00 41.72 272 PRO A N 1
ATOM 2117 C CA . PRO A 1 272 ? 8.118 21.525 -6.670 1.00 41.72 272 PRO A CA 1
ATOM 2118 C C . PRO A 1 272 ? 7.407 22.832 -6.336 1.00 41.72 272 PRO A C 1
ATOM 2120 O O . PRO A 1 272 ? 7.839 23.901 -6.782 1.00 41.72 272 PRO A O 1
ATOM 2123 N N . LEU A 1 273 ? 6.323 22.765 -5.567 1.00 38.41 273 LEU A N 1
ATOM 2124 C CA . LEU A 1 273 ? 5.894 23.938 -4.827 1.00 38.41 273 LEU A CA 1
ATOM 2125 C C . LEU A 1 273 ? 7.113 24.358 -4.000 1.00 38.41 273 LEU A C 1
ATOM 2127 O O . LEU A 1 273 ? 7.429 23.752 -2.979 1.00 38.41 273 LEU A O 1
ATOM 2131 N N . LEU A 1 274 ? 7.851 25.356 -4.494 1.00 31.11 274 LEU A N 1
ATOM 2132 C CA . LEU A 1 274 ? 8.654 26.217 -3.655 1.00 31.11 274 LEU A CA 1
ATOM 2133 C C . LEU A 1 274 ? 7.685 26.643 -2.564 1.00 31.11 274 LEU A C 1
ATOM 2135 O O . LEU A 1 274 ? 6.715 27.348 -2.835 1.00 31.11 274 LEU A O 1
ATOM 2139 N N . CYS A 1 275 ? 7.910 26.134 -1.358 1.00 30.06 275 CYS A N 1
ATOM 2140 C CA . CYS A 1 275 ? 7.317 26.675 -0.158 1.00 30.06 275 CYS A CA 1
ATOM 2141 C C . CYS A 1 275 ? 7.830 28.118 -0.064 1.00 30.06 275 CYS A C 1
ATOM 2143 O O . CYS A 1 275 ? 8.884 28.383 0.505 1.00 30.06 275 CYS A O 1
ATOM 2145 N N . THR A 1 276 ? 7.177 29.051 -0.756 1.00 26.02 276 THR A N 1
ATOM 2146 C CA . THR A 1 276 ? 7.331 30.465 -0.464 1.00 26.02 276 THR A CA 1
ATOM 2147 C C . THR A 1 276 ? 6.502 30.697 0.777 1.00 26.02 276 THR A C 1
ATOM 2149 O O . THR A 1 276 ? 5.272 30.695 0.704 1.00 26.02 276 THR A O 1
ATOM 2152 N N . ASP A 1 277 ? 7.196 30.843 1.904 1.00 26.89 277 ASP A N 1
ATOM 2153 C CA . ASP A 1 277 ? 6.664 31.423 3.127 1.00 26.89 277 ASP A CA 1
ATOM 2154 C C . ASP A 1 277 ? 5.747 32.601 2.774 1.00 26.89 277 ASP A C 1
ATOM 2156 O O . ASP A 1 277 ? 6.198 33.636 2.280 1.00 26.89 277 ASP A O 1
ATOM 2160 N N . MET A 1 278 ? 4.451 32.450 3.030 1.00 23.59 278 MET A N 1
ATOM 2161 C CA . MET A 1 278 ? 3.580 33.596 3.244 1.00 23.59 278 MET A CA 1
ATOM 2162 C C . MET A 1 278 ? 3.260 33.636 4.726 1.00 23.59 278 MET A C 1
ATOM 2164 O O . MET A 1 278 ? 2.310 33.017 5.201 1.00 23.59 278 MET A O 1
ATOM 2168 N N . ALA A 1 279 ? 4.111 34.360 5.447 1.00 26.19 279 ALA A N 1
ATOM 2169 C CA . ALA A 1 279 ? 3.761 34.916 6.736 1.00 26.19 279 ALA A CA 1
ATOM 2170 C C . ALA A 1 279 ? 2.635 35.946 6.541 1.00 26.19 279 ALA A C 1
ATOM 2172 O O . ALA A 1 279 ? 2.777 36.875 5.742 1.00 26.19 279 ALA A O 1
ATOM 2173 N N . PHE A 1 280 ? 1.556 35.784 7.301 1.00 32.34 280 PHE A N 1
ATOM 2174 C CA . PHE A 1 280 ? 0.701 36.876 7.757 1.00 32.34 280 PHE A CA 1
ATOM 2175 C C . PHE A 1 280 ? 0.597 36.785 9.275 1.00 32.34 280 PHE A C 1
ATOM 2177 O O . PHE A 1 280 ? 0.425 35.649 9.776 1.00 32.34 280 PHE A O 1
#

Radius of gyration: 19.25 Å; chains: 1; bounding box: 56×58×48 Å

Foldseek 3Di:
DDDDDDPLDDDDPDADWDDKAAWDQFPQRWIWIFTQGFPPYNDDDQDDDDDSFTFTFTHDPDPPDDTDTADRHADGQDDQLQVRHFAHWYWDQCDDVRFTKTWTWRAHDDQAAAPGQDDQSRTFIFMWGDPPRRNHTHTFDPDVLGPPLGRDDPDPAKRHWGNKEWDFALQVCVVPVDTTKIWIWTFHPQFFTFIWIWGAPDPSRNSHIDTDGTPDTDGALDDPDPVGQTRHGTWDNKYKFKAAPVGGDRDNCPPPRIDIDIDTDHPHNDDDPPPPDDDD

pLDDT: mean 78.52, std 19.64, range [23.59, 98.19]

Secondary structure (DSSP, 8-state):
------SSS---SSSEEEEEEEEEE-TTSPEEEEEEEETT-SS---SSS------B--B-SS--S----B-S-SS-S-SGGGTTEEEEEEEESS-GGGS-EEEEEEE--S--STTS-PPTTSEEEEEEE-SSTTS--EEPPBSTTSB-SB-S-SSSSEEEEEEEEEE--HHHHHHTTSS-EEEEEEEETTTEEEEEEEEESSTT-TT-EEEEEEEEE--TT--S-TTS----SEEES--EEEEETTEE---SS--TT-EEEE--EEES-SS---------

InterPro domains:
  IPR013148 Glycosyl hydrolase family 32, N-terminal [PF00251] (75-218)
  IPR023296 Glycosyl hydrolase, five-bladed beta-propeller domain superfamily [G3DSA:2.115.10.20] (4-278)
  IPR023296 Glycosyl hydrolase, five-bladed beta-propeller domain superfamily [SSF75005] (10-239)

Sequence (280 aa):
MAAHSEIHNFIAPEGWQNDPKALWQKSDRSFHAWYQFNPQHTQYIHFRSKLIIEGLFRVGQHLNGSCTFYRLDELWPSQIYDIRGVFDGTVFQDGFNGYPTILYTSTYTIALGVGTREIPGSETQSIAYTMDEGASWIKLNFREGGNPVIYVSPMANLTGFRNPYVFLSPRLGTSINGTASTTNATGVDGTGGKLLLYRHTTTGNVTSWTYLGPLFETVLTESWSSYSGNFGVNYETAPVTRLNPSGAALDDGSDTTAQDFVSMGTEGGGNPLLCTDMAF

Organism: NCBI:txid1759441